Protein AF-A0A2V6PJJ0-F1 (afdb_monomer)

Radius of gyration: 69.56 Å; Cα contacts (8 Å, |Δi|>4): 28; chains: 1; bounding box: 134×28×187 Å

Nearest PDB structures (foldseek):
  4mu6-assembly1_A  TM=6.433E-01  e=4.571E+00  Legionella pneumophila subsp. pneumophila str. Philadelphia 1
  6ixe-assembly1_A  TM=4.414E-01  e=9.796E+00  Homo sapiens

Foldseek 3Di:
DVVVVVVVVVVVVVVVVVVVVVVVVVVVVVVVVVVVVVVVVVVVVVVVVVVVVVVVVVVVVVVVVVVVVVVVVVVVVVVVVVVVVVVVVVVVVVVVVVVVVVVVVVVVVVVVVVVVVVVVVVLVVLLVVLVVVLVVLLVVLVVQLVVLVVCCVPCVVVDDPVNVVVSVVSNVVSVVVNVVSVVSNVVSD

Sequence (189 aa):
MEEIRTLIAQMDAAERGLLRTRQSAAQANLRETKQFALVGAVASFAMLTWVFVLLLRENGRRRQAEGALQKSNEELELRVRQRTAELTQVLVGYKQAEQEIKKLNEELEQRVAERTAQLEAANKELEAFSYSVSHDLRAPLRHIGGFVEMLREEASSALNEKSRQHLQVITESTNQMGSLIDNLLAFSR

Mean predicted aligned error: 12.97 Å

Structure (mmCIF, N/CA/C/O backbone):
data_AF-A0A2V6PJJ0-F1
#
_entry.id   AF-A0A2V6PJJ0-F1
#
loop_
_atom_site.group_PDB
_atom_site.id
_atom_site.type_symbol
_atom_site.label_atom_id
_atom_site.label_alt_id
_atom_site.label_comp_id
_atom_site.label_asym_id
_atom_site.label_entity_id
_atom_site.label_seq_id
_atom_site.pdbx_PDB_ins_code
_atom_site.Cartn_x
_atom_site.Cartn_y
_atom_site.Cartn_z
_atom_site.occupancy
_atom_site.B_iso_or_equiv
_atom_site.auth_seq_id
_atom_site.auth_comp_id
_atom_site.auth_asym_id
_atom_site.auth_atom_id
_atom_site.pdbx_PDB_model_num
ATOM 1 N N . MET A 1 1 ? 77.124 -8.283 -114.830 1.00 60.75 1 MET A N 1
ATOM 2 C CA . MET A 1 1 ? 76.713 -6.952 -114.313 1.00 60.75 1 MET A CA 1
ATOM 3 C C . MET A 1 1 ? 75.192 -6.802 -114.207 1.00 60.75 1 MET A C 1
ATOM 5 O O . MET A 1 1 ? 74.755 -6.147 -113.271 1.00 60.75 1 MET A O 1
ATOM 9 N N . GLU A 1 2 ? 74.380 -7.412 -115.085 1.00 66.00 2 GLU A N 1
ATOM 10 C CA . GLU A 1 2 ? 72.906 -7.402 -114.951 1.00 66.00 2 GLU A CA 1
ATOM 11 C C . GLU A 1 2 ? 72.373 -8.311 -113.827 1.00 66.00 2 GLU A C 1
ATOM 13 O O . GLU A 1 2 ? 71.529 -7.863 -113.057 1.00 66.00 2 GLU A O 1
ATOM 18 N N . GLU A 1 3 ? 72.932 -9.514 -113.640 1.00 71.50 3 GLU A N 1
ATOM 19 C CA . GLU A 1 3 ? 72.496 -10.461 -112.590 1.00 71.50 3 GLU A CA 1
ATOM 20 C C . GLU A 1 3 ? 72.617 -9.908 -111.159 1.00 71.50 3 GLU A C 1
ATOM 22 O O . GLU A 1 3 ? 71.763 -10.148 -110.306 1.00 71.50 3 GLU A O 1
ATOM 27 N N . ILE A 1 4 ? 73.653 -9.104 -110.896 1.00 75.31 4 ILE A N 1
ATOM 28 C CA . ILE A 1 4 ? 73.859 -8.455 -109.592 1.00 75.31 4 ILE A CA 1
ATOM 29 C C . ILE A 1 4 ? 72.789 -7.379 -109.354 1.00 75.31 4 ILE A C 1
ATOM 31 O O . ILE A 1 4 ? 72.275 -7.260 -108.246 1.00 75.31 4 ILE A O 1
ATOM 35 N N . ARG A 1 5 ? 72.394 -6.624 -110.390 1.00 75.12 5 ARG A N 1
ATOM 36 C CA . ARG A 1 5 ? 71.329 -5.612 -110.274 1.00 75.12 5 ARG A CA 1
ATOM 37 C C . ARG A 1 5 ? 69.962 -6.250 -110.036 1.00 75.12 5 ARG A C 1
ATOM 39 O O . ARG A 1 5 ? 69.191 -5.725 -109.237 1.00 75.12 5 ARG A O 1
ATOM 46 N N . THR A 1 6 ? 69.667 -7.382 -110.676 1.00 78.56 6 THR A N 1
ATOM 47 C CA . THR A 1 6 ? 68.420 -8.127 -110.438 1.00 78.56 6 THR A CA 1
ATOM 48 C C . THR A 1 6 ? 68.382 -8.768 -109.055 1.00 78.56 6 THR A C 1
ATOM 50 O O . THR A 1 6 ? 67.338 -8.724 -108.409 1.00 78.56 6 THR A O 1
ATOM 53 N N . LEU A 1 7 ? 69.511 -9.294 -108.564 1.00 82.19 7 LEU A N 1
ATOM 54 C CA . LEU A 1 7 ? 69.610 -9.847 -107.212 1.00 82.19 7 LEU A CA 1
ATOM 55 C C . LEU A 1 7 ? 69.406 -8.758 -106.148 1.00 82.19 7 LEU A C 1
ATOM 57 O O . LEU A 1 7 ? 68.624 -8.954 -105.225 1.00 82.19 7 LEU A O 1
ATOM 61 N N . ILE A 1 8 ? 70.025 -7.584 -106.320 1.00 81.06 8 ILE A N 1
ATOM 62 C CA . ILE A 1 8 ? 69.823 -6.425 -105.435 1.00 81.06 8 ILE A CA 1
ATOM 63 C C . ILE A 1 8 ? 68.359 -5.965 -105.465 1.00 81.06 8 ILE A C 1
ATOM 65 O O . ILE A 1 8 ? 67.770 -5.743 -104.415 1.00 81.06 8 ILE A O 1
ATOM 69 N N . ALA A 1 9 ? 67.725 -5.893 -106.640 1.00 80.75 9 ALA A N 1
ATOM 70 C CA . ALA A 1 9 ? 66.317 -5.504 -106.745 1.00 80.75 9 ALA A CA 1
ATOM 71 C C . ALA A 1 9 ? 65.358 -6.518 -106.086 1.00 80.75 9 ALA A C 1
ATOM 73 O O . ALA A 1 9 ? 64.365 -6.118 -105.472 1.00 80.75 9 ALA A O 1
ATOM 74 N N . GLN A 1 10 ? 65.649 -7.821 -106.190 1.00 85.81 10 GLN A N 1
ATOM 75 C CA . GLN A 1 10 ? 64.896 -8.881 -105.510 1.00 85.81 10 GLN A CA 1
ATOM 76 C C . GLN A 1 10 ? 65.116 -8.855 -103.996 1.00 85.81 10 GLN A C 1
ATOM 78 O O . GLN A 1 10 ? 64.150 -8.997 -103.248 1.00 85.81 10 GLN A O 1
ATOM 83 N N . MET A 1 11 ? 66.350 -8.622 -103.543 1.00 81.44 11 MET A N 1
ATOM 84 C CA . MET A 1 11 ? 66.672 -8.445 -102.127 1.00 81.44 11 MET A CA 1
ATOM 85 C C . MET A 1 11 ? 65.971 -7.214 -101.546 1.00 81.44 11 MET A C 1
ATOM 87 O O . MET A 1 11 ? 65.306 -7.346 -100.526 1.00 81.44 11 MET A O 1
ATOM 91 N N . ASP A 1 12 ? 65.986 -6.072 -102.235 1.00 86.19 12 ASP A N 1
ATOM 92 C CA . ASP A 1 12 ? 65.253 -4.864 -101.833 1.00 86.19 12 ASP A CA 1
ATOM 93 C C . ASP A 1 12 ? 63.735 -5.089 -101.807 1.00 86.19 12 ASP A C 1
ATOM 95 O O . ASP A 1 12 ? 63.014 -4.505 -100.996 1.00 86.19 12 ASP A O 1
ATOM 99 N N . ALA A 1 13 ? 63.191 -5.880 -102.734 1.00 82.75 13 ALA A N 1
ATOM 100 C CA . ALA A 1 13 ? 61.769 -6.218 -102.747 1.00 82.75 13 ALA A CA 1
ATOM 101 C C . ALA A 1 13 ? 61.402 -7.169 -101.594 1.00 82.75 13 ALA A C 1
ATOM 103 O O . ALA A 1 13 ? 60.372 -6.969 -100.947 1.00 82.75 13 ALA A O 1
ATOM 104 N N . ALA A 1 14 ? 62.252 -8.157 -101.304 1.00 85.06 14 ALA A N 1
ATOM 105 C CA . ALA A 1 14 ? 62.094 -9.081 -100.185 1.00 85.06 14 ALA A CA 1
ATOM 106 C C . ALA A 1 14 ? 62.249 -8.368 -98.835 1.00 85.06 14 ALA A C 1
ATOM 108 O O . ALA A 1 14 ? 61.433 -8.578 -97.941 1.00 85.06 14 ALA A O 1
ATOM 109 N N . GLU A 1 15 ? 63.226 -7.471 -98.703 1.00 84.81 15 GLU A N 1
ATOM 110 C CA . GLU A 1 15 ? 63.429 -6.630 -97.526 1.00 84.81 15 GLU A CA 1
ATOM 111 C C . GLU A 1 15 ? 62.232 -5.705 -97.314 1.00 84.81 15 GLU A C 1
ATOM 113 O O . GLU A 1 15 ? 61.645 -5.698 -96.233 1.00 84.81 15 GLU A O 1
ATOM 118 N N . ARG A 1 16 ? 61.772 -5.000 -98.358 1.00 86.06 16 ARG A N 1
ATOM 119 C CA . ARG A 1 16 ? 60.556 -4.173 -98.276 1.00 86.06 16 ARG A CA 1
ATOM 120 C C . ARG A 1 16 ? 59.312 -5.000 -97.943 1.00 86.06 16 ARG A C 1
ATOM 122 O O . ARG A 1 16 ? 58.457 -4.522 -97.199 1.00 86.06 16 ARG A O 1
ATOM 129 N N . GLY A 1 17 ? 59.202 -6.226 -98.452 1.00 84.62 17 GLY A N 1
ATOM 130 C CA . GLY A 1 17 ? 58.130 -7.161 -98.105 1.00 84.62 17 GLY A CA 1
ATOM 131 C C . GLY A 1 17 ? 58.178 -7.583 -96.635 1.00 84.62 17 GLY A C 1
ATOM 132 O O . GLY A 1 17 ? 57.177 -7.488 -95.930 1.00 84.62 17 GLY A O 1
ATOM 133 N N . LEU A 1 18 ? 59.355 -7.969 -96.143 1.00 85.75 18 LEU A N 1
ATOM 134 C CA . LEU A 1 18 ? 59.568 -8.413 -94.767 1.00 85.75 18 LEU A CA 1
ATOM 135 C C . LEU A 1 18 ? 59.395 -7.266 -93.761 1.00 85.75 18 LEU A C 1
ATOM 137 O O . LEU A 1 18 ? 58.797 -7.462 -92.702 1.00 85.75 18 LEU A O 1
ATOM 141 N N . LEU A 1 19 ? 59.841 -6.057 -94.115 1.00 85.81 19 LEU A N 1
ATOM 142 C CA . LEU A 1 19 ? 59.599 -4.832 -93.354 1.00 85.81 19 LEU A CA 1
ATOM 143 C C . LEU A 1 19 ? 58.104 -4.517 -93.270 1.00 85.81 19 LEU A C 1
ATOM 145 O O . LEU A 1 19 ? 57.615 -4.254 -92.175 1.00 85.81 19 LEU A O 1
ATOM 149 N N . ARG A 1 20 ? 57.354 -4.619 -94.377 1.00 87.19 20 ARG A N 1
ATOM 150 C CA . ARG A 1 20 ? 55.891 -4.438 -94.368 1.00 87.19 20 ARG A CA 1
ATOM 151 C C . ARG A 1 20 ? 55.190 -5.460 -93.474 1.00 87.19 20 ARG A C 1
ATOM 153 O O . ARG A 1 20 ? 54.345 -5.061 -92.679 1.00 87.19 20 ARG A O 1
ATOM 160 N N . THR A 1 21 ? 55.571 -6.736 -93.540 1.00 86.75 21 THR A N 1
ATOM 161 C CA . THR A 1 21 ? 54.991 -7.799 -92.697 1.00 86.75 21 THR A CA 1
ATOM 162 C C . THR A 1 21 ? 55.305 -7.594 -91.213 1.00 86.75 21 THR A C 1
ATOM 164 O O . THR A 1 21 ? 54.432 -7.750 -90.359 1.00 86.75 21 THR A O 1
ATOM 167 N N . ARG A 1 22 ? 56.540 -7.197 -90.874 1.00 86.69 22 ARG A N 1
ATOM 168 C CA . ARG A 1 22 ? 56.906 -6.855 -89.489 1.00 86.69 22 ARG A CA 1
ATOM 169 C C . ARG A 1 22 ? 56.171 -5.612 -89.002 1.00 86.69 22 ARG A C 1
ATOM 171 O O . ARG A 1 22 ? 55.704 -5.593 -87.867 1.00 86.69 22 ARG A O 1
ATOM 178 N N . GLN A 1 23 ? 56.031 -4.600 -89.854 1.00 88.62 23 GLN A N 1
ATOM 179 C CA . GLN A 1 23 ? 55.321 -3.368 -89.530 1.00 88.62 23 GLN A CA 1
ATOM 180 C C . GLN A 1 23 ? 53.821 -3.622 -89.318 1.00 88.62 23 GLN A C 1
ATOM 182 O O . GLN A 1 23 ? 53.259 -3.100 -88.357 1.00 88.62 23 GLN A O 1
ATOM 187 N N . SER A 1 24 ? 53.182 -4.470 -90.132 1.00 88.25 24 SER A N 1
ATOM 188 C CA . SER A 1 24 ? 51.777 -4.849 -89.940 1.00 88.25 24 SER A CA 1
ATOM 189 C C . SER A 1 24 ? 51.569 -5.691 -88.680 1.00 88.25 24 SER A C 1
ATOM 191 O O . SER A 1 24 ? 50.629 -5.434 -87.933 1.00 88.25 24 SER A O 1
ATOM 193 N N . ALA A 1 25 ? 52.457 -6.654 -88.403 1.00 86.06 25 ALA A N 1
ATOM 194 C CA . ALA A 1 25 ? 52.395 -7.470 -87.188 1.00 86.06 25 ALA A CA 1
ATOM 195 C C . ALA A 1 25 ? 52.602 -6.624 -85.918 1.00 86.06 25 ALA A C 1
ATOM 197 O O . ALA A 1 25 ? 51.852 -6.754 -84.953 1.00 86.06 25 ALA A O 1
ATOM 198 N N . ALA A 1 26 ? 53.564 -5.695 -85.931 1.00 85.19 26 ALA A N 1
ATOM 199 C CA . ALA A 1 26 ? 53.792 -4.767 -84.825 1.00 85.19 26 ALA A CA 1
ATOM 200 C C . ALA A 1 26 ? 52.590 -3.835 -84.593 1.00 85.19 26 ALA A C 1
ATOM 202 O O . ALA A 1 26 ? 52.201 -3.600 -83.449 1.00 85.19 26 ALA A O 1
ATOM 203 N N . GLN A 1 27 ? 51.966 -3.332 -85.665 1.00 90.19 27 GLN A N 1
ATOM 204 C CA . GLN A 1 27 ? 50.746 -2.528 -85.561 1.00 90.19 27 GLN A CA 1
ATOM 205 C C . GLN A 1 27 ? 49.554 -3.333 -85.027 1.00 90.19 27 GLN A C 1
ATOM 207 O O . GLN A 1 27 ? 48.790 -2.802 -84.219 1.00 90.19 27 GLN A O 1
ATOM 212 N N . ALA A 1 28 ? 49.404 -4.598 -85.436 1.00 87.25 28 ALA A N 1
ATOM 213 C CA . ALA A 1 28 ? 48.355 -5.489 -84.943 1.00 87.25 28 ALA A CA 1
ATOM 214 C C . ALA A 1 28 ? 48.492 -5.746 -83.433 1.00 87.25 28 ALA A C 1
ATOM 216 O O . ALA A 1 28 ? 47.549 -5.479 -82.689 1.00 87.25 28 ALA A O 1
ATOM 217 N N . ASN A 1 29 ? 49.686 -6.128 -82.966 1.00 90.12 29 ASN A N 1
ATOM 218 C CA . ASN A 1 29 ? 49.955 -6.362 -81.541 1.00 90.12 29 ASN A CA 1
ATOM 219 C C . ASN A 1 29 ? 49.734 -5.095 -80.699 1.00 90.12 29 ASN A C 1
ATOM 221 O O . ASN A 1 29 ? 49.150 -5.135 -79.619 1.00 90.12 29 ASN A O 1
ATOM 225 N N . LEU A 1 30 ? 50.169 -3.935 -81.200 1.00 89.19 30 LEU A N 1
ATOM 226 C CA . LEU A 1 30 ? 49.978 -2.661 -80.507 1.00 89.19 30 LEU A CA 1
ATOM 227 C C . LEU A 1 30 ? 48.493 -2.275 -80.416 1.00 89.19 30 LEU A C 1
ATOM 229 O O . LEU A 1 30 ? 48.070 -1.696 -79.413 1.00 89.19 30 LEU A O 1
ATOM 233 N N . ARG A 1 31 ? 47.691 -2.600 -81.438 1.00 90.00 31 ARG A N 1
ATOM 234 C CA . ARG A 1 31 ? 46.235 -2.402 -81.422 1.00 90.00 31 ARG A CA 1
ATOM 235 C C . ARG A 1 31 ? 45.564 -3.297 -80.382 1.00 90.00 31 ARG A C 1
ATOM 237 O O . ARG A 1 31 ? 44.735 -2.796 -79.628 1.00 90.00 31 ARG A O 1
ATOM 244 N N . GLU A 1 32 ? 45.956 -4.564 -80.313 1.00 90.75 32 GLU A N 1
ATOM 245 C CA . GLU A 1 32 ? 45.438 -5.538 -79.351 1.00 90.75 32 GLU A CA 1
ATOM 246 C C . GLU A 1 32 ? 45.738 -5.118 -77.901 1.00 90.75 32 GLU A C 1
ATOM 248 O O . GLU A 1 32 ? 44.816 -4.977 -77.097 1.00 90.75 32 GLU A O 1
ATOM 253 N N . THR A 1 33 ? 46.989 -4.771 -77.578 1.00 92.12 33 THR A N 1
ATOM 254 C CA . THR A 1 33 ? 47.359 -4.284 -76.235 1.00 92.12 33 THR A CA 1
ATOM 255 C C . THR A 1 33 ? 46.594 -3.017 -75.847 1.00 92.12 33 THR A C 1
ATOM 257 O O . THR A 1 33 ? 46.128 -2.895 -74.713 1.00 92.12 33 THR A O 1
ATOM 260 N N . LYS A 1 34 ? 46.412 -2.069 -76.781 1.00 92.50 34 LYS A N 1
ATOM 261 C CA . LYS A 1 34 ? 45.605 -0.861 -76.535 1.00 92.50 34 LYS A CA 1
ATOM 262 C C . LYS A 1 34 ? 44.139 -1.193 -76.276 1.00 92.50 34 LYS A C 1
ATOM 264 O O . LYS A 1 34 ? 43.535 -0.566 -75.411 1.00 92.50 34 LYS A O 1
ATOM 269 N N . GLN A 1 35 ? 43.568 -2.154 -77.001 1.00 93.75 35 GLN A N 1
ATOM 270 C CA . GLN A 1 35 ? 42.191 -2.598 -76.784 1.00 93.75 35 GLN A CA 1
ATOM 271 C C . GLN A 1 35 ? 42.026 -3.255 -75.412 1.00 93.75 35 GLN A C 1
ATOM 273 O O . GLN A 1 35 ? 41.114 -2.876 -74.682 1.00 93.75 35 GLN A O 1
ATOM 278 N N . PHE A 1 36 ? 42.930 -4.154 -75.016 1.00 95.81 36 PHE A N 1
ATOM 279 C CA . PHE A 1 36 ? 42.907 -4.749 -73.676 1.00 95.81 36 PHE A CA 1
ATOM 280 C C . PHE A 1 36 ? 43.045 -3.699 -72.569 1.00 95.81 36 PHE A C 1
ATOM 282 O O . PHE A 1 36 ? 42.259 -3.703 -71.621 1.00 95.81 36 PHE A O 1
ATOM 289 N N . ALA A 1 37 ? 43.989 -2.763 -72.707 1.00 94.75 37 ALA A N 1
ATOM 290 C CA . ALA A 1 37 ? 44.170 -1.677 -71.746 1.00 94.75 37 ALA A CA 1
ATOM 291 C C . ALA A 1 37 ? 42.920 -0.785 -71.642 1.00 94.75 37 ALA A C 1
ATOM 293 O O . ALA A 1 37 ? 42.501 -0.434 -70.540 1.00 94.75 37 ALA A O 1
ATOM 294 N N . LEU A 1 38 ? 42.289 -0.460 -72.777 1.00 96.62 38 LEU A N 1
ATOM 295 C CA . LEU A 1 38 ? 41.055 0.325 -72.821 1.00 96.62 38 LEU A CA 1
ATOM 296 C C . LEU A 1 38 ? 39.901 -0.405 -72.120 1.00 96.62 38 LEU A C 1
ATOM 298 O O . LEU A 1 38 ? 39.226 0.184 -71.279 1.00 96.62 38 LEU A O 1
ATOM 302 N N . VAL A 1 39 ? 39.690 -1.686 -72.432 1.00 97.00 39 VAL A N 1
ATOM 303 C CA . VAL A 1 39 ? 38.627 -2.499 -71.822 1.00 97.00 39 VAL A CA 1
ATOM 304 C C . VAL A 1 39 ? 38.834 -2.616 -70.313 1.00 97.00 39 VAL A C 1
ATOM 306 O O . VAL A 1 39 ? 37.891 -2.402 -69.554 1.00 97.00 39 VAL A O 1
ATOM 309 N N . GLY A 1 40 ? 40.063 -2.882 -69.863 1.00 96.94 40 GLY A N 1
ATOM 310 C CA . GLY A 1 40 ? 40.396 -2.937 -68.440 1.00 96.94 40 GLY A CA 1
ATOM 311 C C . GLY A 1 40 ? 40.156 -1.606 -67.721 1.00 96.94 40 GLY A C 1
ATOM 312 O O . GLY A 1 40 ? 39.600 -1.596 -66.621 1.00 96.94 40 GLY A O 1
ATOM 313 N N . ALA A 1 41 ? 40.503 -0.479 -68.352 1.00 97.31 41 ALA A N 1
ATOM 314 C CA . ALA A 1 41 ? 40.255 0.853 -67.805 1.00 97.31 41 ALA A CA 1
ATOM 315 C C . ALA A 1 41 ? 38.752 1.150 -67.679 1.00 97.31 41 ALA A C 1
ATOM 317 O O . ALA A 1 41 ? 38.302 1.610 -66.629 1.00 97.31 41 ALA A O 1
ATOM 318 N N . VAL A 1 42 ? 37.963 0.825 -68.708 1.00 97.88 42 VAL A N 1
ATOM 319 C CA . VAL A 1 42 ? 36.500 0.985 -68.687 1.00 97.88 42 VAL A CA 1
ATOM 320 C C . VAL A 1 42 ? 35.863 0.087 -67.626 1.00 97.88 42 VAL A C 1
ATOM 322 O O . VAL A 1 42 ? 35.029 0.557 -66.856 1.00 97.88 42 VAL A O 1
ATOM 325 N N . ALA A 1 43 ? 36.277 -1.179 -67.534 1.00 97.62 43 ALA A N 1
ATOM 326 C CA . ALA A 1 43 ? 35.769 -2.113 -66.532 1.00 97.62 43 ALA A CA 1
ATOM 327 C C . ALA A 1 43 ? 36.098 -1.653 -65.104 1.00 97.62 43 ALA A C 1
ATOM 329 O O . ALA A 1 43 ? 35.227 -1.661 -64.237 1.00 97.62 43 ALA A O 1
ATOM 330 N N . SER A 1 44 ? 37.327 -1.183 -64.872 1.00 97.69 44 SER A N 1
ATOM 331 C CA . SER A 1 44 ? 37.747 -0.639 -63.576 1.00 97.69 44 SER A CA 1
ATOM 332 C C . SER A 1 44 ? 36.947 0.610 -63.212 1.00 97.69 44 SER A C 1
ATOM 334 O O . SER A 1 44 ? 36.473 0.737 -62.086 1.00 97.69 44 SER A O 1
ATOM 336 N N . PHE A 1 45 ? 36.729 1.512 -64.171 1.00 98.25 45 PHE A N 1
ATOM 337 C CA . PHE A 1 45 ? 35.911 2.702 -63.960 1.00 98.25 45 PHE A CA 1
ATOM 338 C C . PHE A 1 45 ? 34.449 2.348 -63.653 1.00 98.25 45 PHE A C 1
ATOM 340 O O . PHE A 1 45 ? 33.856 2.911 -62.730 1.00 98.25 45 PHE A O 1
ATOM 347 N N . ALA A 1 46 ? 33.873 1.380 -64.370 1.00 98.00 46 ALA A N 1
ATOM 348 C CA . ALA A 1 46 ? 32.524 0.886 -64.112 1.00 98.00 46 ALA A CA 1
ATOM 349 C C . ALA A 1 46 ? 32.414 0.237 -62.723 1.00 98.00 46 ALA A C 1
ATOM 351 O O . ALA A 1 46 ? 31.464 0.515 -61.993 1.00 98.00 46 ALA A O 1
ATOM 352 N N . MET A 1 47 ? 33.410 -0.560 -62.322 1.00 98.00 47 MET A N 1
ATOM 353 C CA . MET A 1 47 ? 33.478 -1.170 -60.993 1.00 98.00 47 MET A CA 1
ATOM 354 C C . MET A 1 47 ? 33.564 -0.109 -59.892 1.00 98.00 47 MET A C 1
ATOM 356 O O . MET A 1 47 ? 32.801 -0.170 -58.932 1.00 98.00 47 MET A O 1
ATOM 360 N N . LEU A 1 48 ? 34.432 0.896 -60.044 1.00 98.19 48 LEU A N 1
ATOM 361 C CA . LEU A 1 48 ? 34.545 2.006 -59.094 1.00 98.19 48 LEU A CA 1
ATOM 362 C C . LEU A 1 48 ? 33.248 2.812 -59.007 1.00 98.19 48 LEU A C 1
ATOM 364 O O . LEU A 1 48 ? 32.800 3.127 -57.908 1.00 98.19 48 LEU A O 1
ATOM 368 N N . THR A 1 49 ? 32.609 3.094 -60.144 1.00 98.06 49 THR A N 1
ATOM 369 C CA . THR A 1 49 ? 31.316 3.791 -60.187 1.00 98.06 49 THR A CA 1
ATOM 370 C C . THR A 1 49 ? 30.231 2.979 -59.482 1.00 98.06 49 THR A C 1
ATOM 372 O O . THR A 1 49 ? 29.458 3.524 -58.695 1.00 98.06 49 THR A O 1
ATOM 375 N N . TRP A 1 50 ? 30.191 1.665 -59.708 1.00 98.25 50 TRP A N 1
ATOM 376 C CA . TRP A 1 50 ? 29.238 0.773 -59.055 1.00 98.25 50 TRP A CA 1
ATOM 377 C C . TRP A 1 50 ? 29.456 0.706 -57.539 1.00 98.25 50 TRP A C 1
ATOM 379 O O . TRP A 1 50 ? 28.503 0.884 -56.778 1.00 98.25 50 TRP A O 1
ATOM 389 N N . VAL A 1 51 ? 30.705 0.535 -57.092 1.00 98.12 51 VAL A N 1
ATOM 390 C CA . VAL A 1 51 ? 31.074 0.560 -55.668 1.00 98.12 51 VAL A CA 1
ATOM 391 C C . VAL A 1 51 ? 30.727 1.909 -55.044 1.00 98.12 51 VAL A C 1
ATOM 393 O O . VAL A 1 51 ? 30.164 1.950 -53.954 1.00 98.12 51 VAL A O 1
ATOM 396 N N . PHE A 1 52 ? 30.993 3.016 -55.737 1.00 97.69 52 PHE A N 1
ATOM 397 C CA . PHE A 1 52 ? 30.655 4.354 -55.264 1.00 97.69 52 PHE A CA 1
ATOM 398 C C . PHE A 1 52 ? 29.143 4.528 -55.069 1.00 97.69 52 PHE A C 1
ATOM 400 O O . PHE A 1 52 ? 28.705 4.981 -54.012 1.00 97.69 52 PHE A O 1
ATOM 407 N N . VAL A 1 53 ? 28.325 4.096 -56.033 1.00 97.19 53 VAL A N 1
ATOM 408 C CA . VAL A 1 53 ? 26.857 4.116 -55.908 1.00 97.19 53 VAL A CA 1
ATOM 409 C C . VAL A 1 53 ? 26.382 3.222 -54.759 1.00 97.19 53 VAL A C 1
ATOM 411 O O . VAL A 1 53 ? 25.499 3.619 -53.994 1.00 97.19 53 VAL A O 1
ATOM 414 N N . LEU A 1 54 ? 26.980 2.038 -54.596 1.00 97.25 54 LEU A N 1
ATOM 415 C CA . LEU A 1 54 ? 26.682 1.132 -53.488 1.00 97.25 54 LEU A CA 1
ATOM 416 C C . LEU A 1 54 ? 26.993 1.789 -52.137 1.00 97.25 54 LEU A C 1
ATOM 418 O O . LEU A 1 54 ? 26.154 1.739 -51.237 1.00 97.25 54 LEU A O 1
ATOM 422 N N . LEU A 1 55 ? 28.142 2.459 -52.013 1.00 97.06 55 LEU A N 1
ATOM 423 C CA . LEU A 1 55 ? 28.541 3.189 -50.807 1.00 97.06 55 LEU A CA 1
ATOM 424 C C . LEU A 1 55 ? 27.597 4.352 -50.499 1.00 97.06 55 LEU A C 1
ATOM 426 O O . LEU A 1 55 ? 27.201 4.524 -49.347 1.00 97.06 55 LEU A O 1
ATOM 430 N N . LEU A 1 56 ? 27.183 5.129 -51.504 1.00 95.69 56 LEU A N 1
ATOM 431 C CA . LEU A 1 56 ? 26.208 6.204 -51.304 1.00 95.69 56 LEU A CA 1
ATOM 432 C C . LEU A 1 56 ? 24.861 5.662 -50.813 1.00 95.69 56 LEU A C 1
ATOM 434 O O . LEU A 1 56 ? 24.274 6.213 -49.880 1.00 95.69 56 LEU A O 1
ATOM 438 N N . ARG A 1 57 ? 24.389 4.554 -51.397 1.00 96.69 57 ARG A N 1
ATOM 439 C CA . ARG A 1 57 ? 23.140 3.902 -50.984 1.00 96.69 57 ARG A CA 1
ATOM 440 C C . ARG A 1 57 ? 23.234 3.342 -49.565 1.00 96.69 57 ARG A C 1
ATOM 442 O O . ARG A 1 57 ? 22.290 3.482 -48.790 1.00 96.69 57 ARG A O 1
ATOM 449 N N . GLU A 1 58 ? 24.353 2.716 -49.221 1.00 96.50 58 GLU A N 1
ATOM 450 C CA . GLU A 1 58 ? 24.616 2.193 -47.880 1.00 96.50 58 GLU A CA 1
ATOM 451 C C . GLU A 1 58 ? 24.665 3.313 -46.837 1.00 96.50 58 GLU A C 1
ATOM 453 O O . GLU A 1 58 ? 23.975 3.236 -45.821 1.00 96.50 58 GLU A O 1
ATOM 458 N N . ASN A 1 59 ? 25.379 4.400 -47.126 1.00 96.25 59 ASN A N 1
ATOM 459 C CA . ASN A 1 59 ? 25.436 5.571 -46.253 1.00 96.25 59 ASN A CA 1
ATOM 460 C C . ASN A 1 59 ? 24.057 6.220 -46.068 1.00 96.25 59 ASN A C 1
ATOM 462 O O . ASN A 1 59 ? 23.719 6.638 -44.962 1.00 96.25 59 ASN A O 1
ATOM 466 N N . GLY A 1 60 ? 23.234 6.268 -47.120 1.00 95.88 60 GLY A N 1
ATOM 467 C CA . GLY A 1 60 ? 21.852 6.738 -47.025 1.00 95.88 60 GLY A CA 1
ATOM 468 C C . GLY A 1 60 ? 20.997 5.872 -46.094 1.00 95.88 60 GLY A C 1
ATOM 469 O O . GLY A 1 60 ? 20.317 6.403 -45.217 1.00 95.88 60 GLY A O 1
ATOM 470 N N . ARG A 1 61 ? 21.078 4.540 -46.235 1.00 96.25 61 ARG A N 1
ATOM 471 C CA . ARG A 1 61 ? 20.369 3.585 -45.362 1.00 96.25 61 ARG A CA 1
ATOM 472 C C . ARG A 1 61 ? 20.797 3.717 -43.902 1.00 96.25 61 ARG A C 1
ATOM 474 O O . ARG A 1 61 ? 19.938 3.763 -43.026 1.00 96.25 61 ARG A O 1
ATOM 481 N N . ARG A 1 62 ? 22.103 3.829 -43.645 1.00 95.62 62 ARG A N 1
ATOM 482 C CA . ARG A 1 62 ? 22.653 4.007 -42.291 1.00 95.62 62 ARG A CA 1
ATOM 483 C C . ARG A 1 62 ? 22.158 5.287 -41.636 1.00 95.62 62 ARG A C 1
ATOM 485 O O . ARG A 1 62 ? 21.631 5.220 -40.536 1.00 95.62 62 ARG A O 1
ATOM 492 N N . ARG A 1 63 ? 22.208 6.420 -42.342 1.00 95.44 63 ARG A N 1
ATOM 493 C CA . ARG A 1 63 ? 21.702 7.701 -41.818 1.00 95.44 63 ARG A CA 1
ATOM 494 C C . ARG A 1 63 ? 20.214 7.654 -41.475 1.00 95.44 63 ARG A C 1
ATOM 496 O O . ARG A 1 63 ? 19.797 8.231 -40.477 1.00 95.44 63 ARG A O 1
ATOM 503 N N . GLN A 1 64 ? 19.405 6.973 -42.288 1.00 95.56 64 GLN A N 1
ATOM 504 C CA . GLN A 1 64 ? 17.983 6.790 -41.980 1.00 95.56 64 GLN A CA 1
ATOM 505 C C . GLN A 1 64 ? 17.778 5.912 -40.742 1.00 95.56 64 GLN A C 1
ATOM 507 O O . GLN A 1 64 ? 16.954 6.250 -39.895 1.00 95.56 64 GLN A O 1
ATOM 512 N N . ALA A 1 65 ? 18.536 4.819 -40.620 1.00 94.94 65 ALA A N 1
ATOM 513 C CA . ALA A 1 65 ? 18.486 3.944 -39.453 1.00 94.94 65 ALA A CA 1
ATOM 514 C C . ALA A 1 65 ? 18.924 4.673 -38.172 1.00 94.94 65 ALA A C 1
ATOM 516 O O . ALA A 1 65 ? 18.232 4.592 -37.162 1.00 94.94 65 ALA A O 1
ATOM 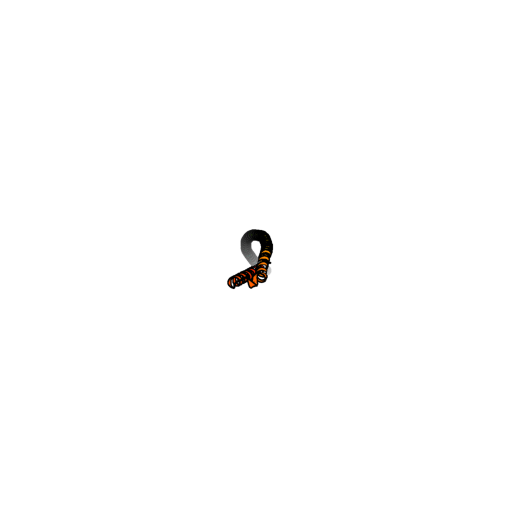517 N N . GLU A 1 66 ? 20.014 5.439 -38.227 1.00 96.38 66 GLU A N 1
ATOM 518 C CA . GLU A 1 66 ? 20.498 6.277 -37.122 1.00 96.38 66 GLU A CA 1
ATOM 519 C C . GLU A 1 66 ? 19.452 7.320 -36.713 1.00 96.38 66 GLU A C 1
ATOM 521 O O . GLU A 1 66 ? 19.133 7.439 -35.534 1.00 96.38 66 GLU A O 1
ATOM 526 N N . GLY A 1 67 ? 18.842 8.014 -37.679 1.00 96.62 67 GLY A N 1
ATOM 527 C CA . GLY A 1 67 ? 17.777 8.977 -37.397 1.00 96.62 67 GLY A CA 1
ATOM 528 C C . GLY A 1 67 ? 16.524 8.337 -36.786 1.00 96.62 67 GLY A C 1
ATOM 529 O O . GLY A 1 67 ? 15.899 8.926 -35.905 1.00 96.62 67 GLY A O 1
ATOM 530 N N . ALA A 1 68 ? 16.149 7.129 -37.217 1.00 95.81 68 ALA A N 1
ATOM 531 C CA . ALA A 1 68 ? 15.027 6.389 -36.637 1.00 95.81 68 ALA A CA 1
ATOM 532 C C . ALA A 1 68 ? 15.328 5.917 -35.205 1.00 95.81 68 ALA A C 1
ATOM 534 O O . ALA A 1 68 ? 14.475 6.048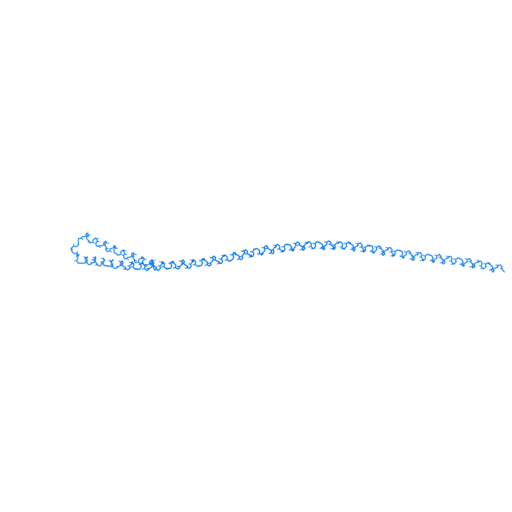 -34.327 1.00 95.81 68 ALA A O 1
ATOM 535 N N . LEU A 1 69 ? 16.546 5.421 -34.960 1.00 96.25 69 LEU A N 1
ATOM 536 C CA . LEU A 1 69 ? 17.010 5.042 -33.625 1.00 96.25 69 LEU A CA 1
ATOM 537 C C . LEU A 1 69 ? 17.033 6.243 -32.684 1.00 96.25 69 LEU A C 1
ATOM 539 O O . LEU A 1 69 ? 16.544 6.135 -31.564 1.00 96.25 69 LEU A O 1
ATOM 543 N N . GLN A 1 70 ? 17.536 7.390 -33.145 1.00 96.62 70 GLN A N 1
ATOM 544 C CA . GLN A 1 70 ? 17.562 8.610 -32.347 1.00 96.62 70 GLN A CA 1
ATOM 545 C C . GLN A 1 70 ? 16.148 9.039 -31.943 1.00 96.62 70 GLN A C 1
ATOM 547 O O . GLN A 1 70 ? 15.898 9.251 -30.760 1.00 96.62 70 GLN A O 1
ATOM 552 N N . LYS A 1 71 ? 15.201 9.076 -32.889 1.00 96.88 71 LYS A N 1
ATOM 553 C CA . LYS A 1 71 ? 13.796 9.400 -32.589 1.00 96.88 71 LYS A CA 1
ATOM 554 C C . LYS A 1 71 ? 13.175 8.423 -31.596 1.00 96.88 71 LYS A C 1
ATOM 556 O O . LYS A 1 71 ? 12.545 8.844 -30.633 1.00 96.88 71 LYS A O 1
ATOM 561 N N . SER A 1 72 ? 13.374 7.120 -31.802 1.00 95.69 72 SER A N 1
ATOM 562 C CA . SER A 1 72 ? 12.864 6.113 -30.869 1.00 95.69 72 SER A CA 1
ATOM 563 C C . SER A 1 72 ? 13.486 6.258 -29.481 1.00 95.69 72 SER A C 1
ATOM 565 O O . SER A 1 72 ? 12.799 6.017 -28.492 1.00 95.69 72 SER A O 1
ATOM 567 N N . ASN A 1 73 ? 14.767 6.623 -29.391 1.00 97.19 73 ASN A N 1
ATOM 568 C CA . ASN A 1 73 ? 15.430 6.840 -28.112 1.00 97.19 73 ASN A CA 1
ATOM 569 C C . ASN A 1 73 ? 14.882 8.088 -27.407 1.00 97.19 73 ASN A C 1
ATOM 571 O O . ASN A 1 73 ? 14.540 8.014 -26.233 1.00 97.19 73 ASN A O 1
ATOM 575 N N . GLU A 1 74 ? 14.700 9.196 -28.127 1.00 97.38 74 GLU A N 1
ATOM 576 C CA . GLU A 1 74 ? 14.067 10.413 -27.598 1.00 97.38 74 GLU A CA 1
ATOM 577 C C . GLU A 1 74 ? 12.648 10.126 -27.072 1.00 97.38 74 GLU A C 1
ATOM 579 O O . GLU A 1 74 ? 12.291 10.528 -25.963 1.00 97.38 74 GLU A O 1
ATOM 584 N N . GLU A 1 75 ? 11.845 9.360 -27.815 1.00 97.62 75 GLU A N 1
ATOM 585 C CA . GLU A 1 75 ? 10.514 8.940 -27.367 1.00 97.62 75 GLU A CA 1
ATOM 586 C C . GLU A 1 75 ? 10.548 8.043 -26.123 1.00 97.62 75 GLU A C 1
ATOM 588 O O . GLU A 1 75 ? 9.680 8.157 -25.252 1.00 97.62 75 GLU A O 1
ATOM 593 N N . LEU A 1 76 ? 11.511 7.122 -26.041 1.00 97.69 76 LEU A N 1
ATOM 594 C CA . LEU A 1 76 ? 11.687 6.255 -24.877 1.00 97.69 76 LEU A CA 1
ATOM 595 C C . LEU A 1 76 ? 12.120 7.061 -23.657 1.00 97.69 76 LEU A C 1
ATOM 597 O O . LEU 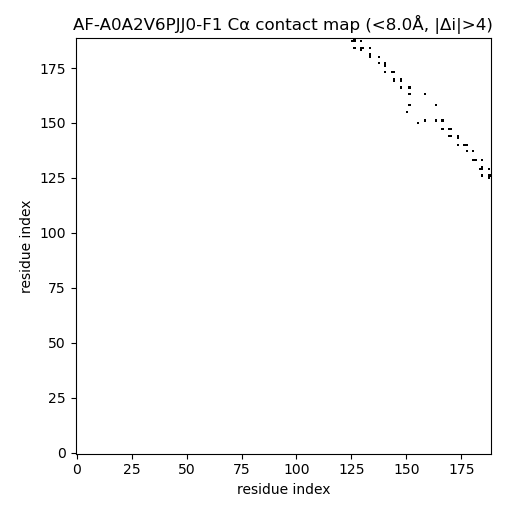A 1 76 ? 11.557 6.867 -22.583 1.00 97.69 76 LEU A O 1
ATOM 601 N N . GLU A 1 77 ? 13.055 7.994 -23.813 1.00 97.38 77 GLU A N 1
ATOM 602 C CA . GLU A 1 77 ? 13.482 8.884 -22.735 1.00 97.38 77 GLU A CA 1
ATOM 603 C C . GLU A 1 77 ? 12.317 9.726 -22.210 1.00 97.38 77 GLU A C 1
ATOM 605 O O . GLU A 1 77 ? 12.144 9.850 -20.995 1.00 97.38 77 GLU A O 1
ATOM 610 N N . LEU A 1 78 ? 11.469 10.249 -23.100 1.00 97.50 78 LEU A N 1
ATOM 611 C CA . LEU A 1 78 ? 10.256 10.967 -22.709 1.00 97.50 78 LEU A CA 1
ATOM 612 C C . LEU A 1 78 ? 9.289 10.067 -21.936 1.00 97.50 78 LEU A C 1
ATOM 614 O O . LEU A 1 78 ? 8.833 10.448 -20.856 1.00 97.50 78 LEU A O 1
ATOM 618 N N . ARG A 1 79 ? 9.022 8.853 -22.433 1.00 97.56 79 ARG A N 1
ATOM 619 C CA . ARG A 1 79 ? 8.166 7.879 -21.738 1.00 97.56 79 ARG A CA 1
ATOM 620 C C . ARG A 1 79 ? 8.729 7.512 -20.368 1.00 97.56 79 ARG A C 1
ATOM 622 O O . ARG A 1 79 ? 7.982 7.495 -19.395 1.00 97.56 79 ARG A O 1
ATOM 629 N N . VAL A 1 80 ? 10.032 7.262 -20.259 1.00 97.75 80 VAL A N 1
ATOM 630 C CA . VAL A 1 80 ? 10.691 6.945 -18.984 1.00 97.75 80 VAL A CA 1
ATOM 631 C C . VAL A 1 80 ? 10.564 8.109 -18.008 1.00 97.75 80 VAL A C 1
ATOM 633 O O . VAL A 1 80 ? 10.187 7.887 -16.858 1.00 97.75 80 VAL A O 1
ATOM 636 N N . ARG A 1 81 ? 10.808 9.349 -18.448 1.00 97.50 81 ARG A N 1
ATOM 637 C CA . ARG A 1 81 ? 10.630 10.542 -17.604 1.00 97.50 81 ARG A CA 1
ATOM 638 C C . ARG A 1 81 ? 9.189 10.691 -17.130 1.00 97.50 81 ARG A C 1
ATOM 640 O O . ARG A 1 81 ? 8.973 10.901 -15.939 1.00 97.50 81 ARG A O 1
ATOM 647 N N . GLN A 1 82 ? 8.216 10.524 -18.025 1.00 97.62 82 GLN A N 1
ATOM 648 C CA . GLN A 1 82 ? 6.799 10.603 -17.680 1.00 97.62 82 GLN A CA 1
ATOM 649 C C . GLN A 1 82 ? 6.414 9.539 -16.646 1.00 97.62 82 GLN A C 1
ATOM 651 O O . GLN A 1 82 ? 5.850 9.866 -15.607 1.00 97.62 82 GLN A O 1
ATOM 656 N N . ARG A 1 83 ? 6.782 8.274 -16.879 1.00 96.88 83 ARG A N 1
ATOM 657 C CA . ARG A 1 83 ? 6.493 7.175 -15.945 1.00 96.88 83 ARG A CA 1
ATOM 658 C C . ARG A 1 83 ? 7.194 7.356 -14.606 1.00 96.88 83 ARG A C 1
ATOM 660 O O . ARG A 1 83 ? 6.615 7.043 -13.574 1.00 96.88 83 ARG A O 1
ATOM 667 N N . THR A 1 84 ? 8.416 7.882 -14.614 1.00 97.06 84 THR A N 1
ATOM 668 C CA . THR A 1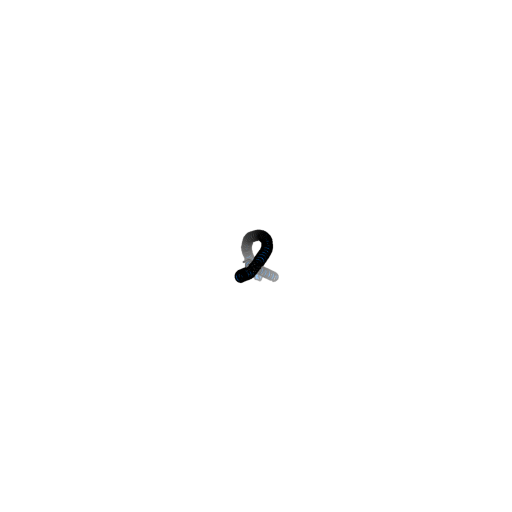 84 ? 9.145 8.200 -13.381 1.00 97.06 84 THR A CA 1
ATOM 669 C C . THR A 1 84 ? 8.397 9.270 -12.586 1.00 97.06 84 THR A C 1
ATOM 671 O O . THR A 1 84 ? 8.179 9.081 -11.395 1.00 97.06 84 THR A O 1
ATOM 674 N N . ALA A 1 85 ? 7.921 10.336 -13.239 1.00 96.94 85 ALA A N 1
ATOM 675 C CA . ALA A 1 85 ? 7.127 11.380 -12.590 1.00 96.94 85 ALA A CA 1
ATOM 676 C C . ALA A 1 85 ? 5.788 10.850 -12.043 1.00 96.94 85 ALA A C 1
ATOM 678 O O . ALA A 1 85 ? 5.450 11.124 -10.891 1.00 96.94 85 ALA A O 1
ATOM 679 N N . GLU A 1 86 ? 5.066 10.038 -12.825 1.00 96.88 86 GLU A N 1
ATOM 680 C CA . GLU A 1 86 ? 3.830 9.365 -12.395 1.00 96.88 86 GLU A CA 1
ATOM 681 C C . GLU A 1 86 ? 4.073 8.496 -11.148 1.00 96.88 86 GLU A C 1
ATOM 683 O O . GLU A 1 86 ? 3.341 8.591 -10.163 1.00 96.88 86 GLU A O 1
ATOM 688 N N . LEU A 1 87 ? 5.135 7.682 -11.151 1.00 96.88 87 LEU A N 1
ATOM 689 C CA . LEU A 1 87 ? 5.490 6.821 -10.020 1.00 96.88 87 LEU A CA 1
ATOM 690 C C . LEU A 1 87 ? 5.880 7.625 -8.780 1.00 96.88 87 LEU A C 1
ATOM 692 O O . LEU A 1 87 ? 5.458 7.281 -7.677 1.00 96.88 87 LEU A O 1
ATOM 696 N N . THR A 1 88 ? 6.652 8.702 -8.937 1.00 97.25 88 THR A N 1
ATOM 697 C CA . THR A 1 88 ? 6.990 9.591 -7.820 1.00 97.25 88 THR A CA 1
ATOM 698 C C . THR A 1 88 ? 5.732 10.202 -7.208 1.00 97.25 88 THR A C 1
ATOM 700 O O . THR A 1 88 ? 5.600 10.210 -5.986 1.00 97.25 88 THR A O 1
ATOM 703 N N . GLN A 1 89 ? 4.779 10.650 -8.027 1.00 97.00 89 GLN A N 1
ATOM 704 C CA . GLN A 1 89 ? 3.517 11.203 -7.537 1.00 97.00 89 GLN A CA 1
ATOM 705 C C . GLN A 1 89 ? 2.696 10.164 -6.761 1.00 97.00 89 GLN A C 1
ATOM 707 O O . GLN A 1 89 ? 2.203 10.456 -5.671 1.00 97.00 89 GLN A O 1
ATOM 712 N N . VAL A 1 90 ? 2.590 8.938 -7.282 1.00 97.38 90 VAL A N 1
ATOM 713 C CA . VAL A 1 90 ? 1.896 7.838 -6.594 1.00 97.38 90 VAL A CA 1
ATOM 714 C C . VAL A 1 90 ? 2.577 7.494 -5.268 1.00 97.38 90 VAL A C 1
ATOM 716 O O . VAL A 1 90 ? 1.891 7.307 -4.266 1.00 97.38 90 VAL A O 1
ATOM 719 N N . LEU A 1 91 ? 3.912 7.454 -5.224 1.00 97.56 91 LEU A N 1
ATOM 720 C CA . LEU A 1 91 ? 4.663 7.179 -3.996 1.00 97.56 91 LEU A CA 1
ATOM 721 C C . LEU A 1 91 ? 4.440 8.246 -2.921 1.00 97.56 91 LEU A C 1
ATOM 723 O O . LEU A 1 91 ? 4.305 7.901 -1.747 1.00 97.56 91 LEU A O 1
ATOM 727 N N . VAL A 1 92 ? 4.372 9.523 -3.308 1.00 97.31 92 VAL A N 1
ATOM 728 C CA . VAL A 1 92 ? 4.043 10.614 -2.379 1.00 97.31 92 VAL A CA 1
ATOM 729 C C . VAL A 1 92 ? 2.641 10.415 -1.802 1.00 97.31 92 VAL A C 1
ATOM 731 O O . VAL A 1 92 ? 2.485 10.450 -0.583 1.00 97.31 92 VAL A O 1
ATOM 734 N N . GLY A 1 93 ? 1.646 10.131 -2.648 1.00 97.00 93 GLY A N 1
ATOM 735 C CA . GLY A 1 93 ? 0.277 9.867 -2.193 1.00 97.00 93 GLY A CA 1
ATOM 736 C C . GLY A 1 93 ? 0.181 8.646 -1.272 1.00 97.00 93 GLY A C 1
ATOM 737 O O . GLY A 1 93 ? -0.445 8.713 -0.217 1.00 97.00 93 GLY A O 1
ATOM 738 N N . TYR A 1 94 ? 0.870 7.554 -1.616 1.00 97.31 94 TYR A N 1
ATOM 739 C CA . TYR A 1 94 ? 0.946 6.356 -0.778 1.00 97.31 94 TYR A CA 1
ATOM 740 C C . TYR A 1 94 ? 1.535 6.667 0.604 1.00 97.31 94 TYR A C 1
ATOM 742 O O . TYR A 1 94 ? 0.978 6.261 1.621 1.00 97.31 94 TYR A O 1
ATOM 750 N N . LYS A 1 95 ? 2.636 7.429 0.655 1.00 97.19 95 LYS A N 1
ATOM 751 C CA . LYS A 1 95 ? 3.283 7.808 1.918 1.00 97.19 95 LYS A CA 1
ATOM 752 C C . LYS A 1 95 ? 2.403 8.702 2.788 1.00 97.19 95 LYS A C 1
ATOM 754 O O . LYS A 1 95 ? 2.415 8.543 4.005 1.00 97.19 95 LYS A O 1
ATOM 759 N N . GLN A 1 96 ? 1.634 9.605 2.185 1.00 97.31 96 GLN A N 1
ATOM 760 C CA . GLN A 1 96 ? 0.675 10.442 2.910 1.00 97.31 96 GLN A CA 1
ATOM 761 C C . GLN A 1 96 ? -0.459 9.606 3.513 1.00 97.31 96 GLN A C 1
ATOM 763 O O . GLN A 1 96 ? -0.739 9.735 4.702 1.00 97.31 96 GLN A O 1
ATOM 768 N N . ALA A 1 97 ? -1.050 8.699 2.731 1.00 96.62 97 ALA A N 1
ATOM 769 C CA . ALA A 1 97 ? -2.106 7.811 3.214 1.00 96.62 97 ALA A CA 1
ATOM 770 C C . ALA A 1 97 ? -1.614 6.878 4.336 1.00 96.62 97 ALA A C 1
ATOM 772 O O . ALA A 1 97 ? -2.307 6.678 5.330 1.00 96.62 97 ALA A O 1
ATOM 773 N N . GLU A 1 98 ? -0.395 6.343 4.217 1.00 97.88 98 GLU A N 1
ATOM 774 C CA . GLU A 1 98 ? 0.232 5.515 5.255 1.00 97.88 98 GLU A CA 1
ATOM 775 C C . GLU A 1 98 ? 0.388 6.285 6.580 1.00 97.88 98 GLU A C 1
ATOM 777 O O . GLU A 1 98 ? 0.082 5.757 7.651 1.00 97.88 98 GLU A O 1
ATOM 782 N N . GLN A 1 99 ? 0.818 7.550 6.519 1.00 97.75 99 GLN A N 1
ATOM 783 C CA . GLN A 1 99 ? 0.937 8.413 7.699 1.00 97.75 99 GLN A CA 1
ATOM 784 C C . GLN A 1 99 ? -0.422 8.749 8.321 1.00 97.75 99 GLN A C 1
ATOM 786 O O . GLN A 1 99 ? -0.548 8.744 9.545 1.00 97.75 99 GLN A O 1
ATOM 791 N N . GLU A 1 100 ? -1.434 9.019 7.498 1.00 97.81 100 GLU A N 1
ATOM 792 C CA . GLU A 1 100 ? -2.790 9.306 7.965 1.00 97.81 100 GLU A CA 1
ATOM 793 C C . GLU A 1 100 ? -3.404 8.097 8.677 1.00 97.81 100 GLU A C 1
ATOM 795 O O . GLU A 1 100 ? -3.895 8.233 9.795 1.00 97.81 100 GLU A O 1
ATOM 800 N N . ILE A 1 101 ? -3.290 6.900 8.090 1.00 98.19 101 ILE A N 1
ATOM 801 C CA . ILE A 1 101 ? -3.748 5.652 8.715 1.00 98.19 101 ILE A CA 1
ATOM 802 C C . ILE A 1 101 ? -3.037 5.425 10.047 1.00 98.19 101 ILE A C 1
ATOM 804 O O . ILE A 1 101 ? -3.682 5.077 11.035 1.00 98.19 101 ILE A O 1
ATOM 808 N N . LYS A 1 102 ? -1.718 5.641 10.100 1.00 98.06 102 LYS A N 1
ATOM 809 C CA . LYS A 1 102 ? -0.958 5.482 11.341 1.00 98.06 102 LYS A CA 1
ATOM 810 C C . LYS A 1 102 ? -1.469 6.423 12.433 1.00 98.06 102 LYS A C 1
ATOM 812 O O . LYS A 1 102 ? -1.726 5.972 13.544 1.00 98.06 102 LYS A O 1
ATOM 817 N N . LYS A 1 103 ? -1.674 7.700 12.102 1.00 98.00 103 LYS A N 1
ATOM 818 C CA . LYS A 1 103 ? -2.207 8.694 13.038 1.00 98.00 103 LYS A CA 1
ATOM 819 C C . LYS A 1 103 ? -3.620 8.333 13.509 1.00 98.00 103 LYS A C 1
ATOM 821 O O . LYS A 1 103 ? -3.901 8.403 14.699 1.00 98.00 103 LYS A O 1
ATOM 826 N N . LEU A 1 104 ? -4.494 7.916 12.592 1.00 97.62 104 LEU A N 1
ATOM 827 C CA . LEU A 1 104 ? -5.854 7.489 12.925 1.00 97.62 104 LEU A CA 1
ATOM 828 C C . LEU A 1 104 ? -5.863 6.265 13.845 1.00 97.62 104 LEU A C 1
ATOM 830 O O . LEU A 1 104 ? -6.673 6.214 14.766 1.00 97.62 104 LEU A O 1
ATOM 834 N N . ASN A 1 105 ? -4.961 5.305 13.628 1.00 98.25 105 ASN A N 1
ATOM 835 C CA . ASN A 1 105 ? -4.820 4.148 14.510 1.00 98.25 105 ASN A CA 1
ATOM 836 C C . ASN A 1 105 ? -4.347 4.556 15.908 1.00 98.25 105 ASN A C 1
ATOM 838 O O . ASN A 1 105 ? -4.949 4.123 16.883 1.00 98.25 105 ASN A O 1
ATOM 842 N N . GLU A 1 106 ? -3.337 5.424 16.016 1.00 98.19 106 GLU A N 1
ATOM 843 C CA . GLU A 1 106 ? -2.857 5.933 17.311 1.00 98.19 106 GLU A CA 1
ATOM 844 C C . GLU A 1 106 ? -3.976 6.671 18.075 1.00 98.19 106 GLU A C 1
ATOM 846 O O . GLU A 1 106 ? -4.202 6.419 19.259 1.00 98.19 106 GLU A O 1
ATOM 851 N N . GLU A 1 107 ? -4.742 7.530 17.393 1.00 98.00 107 GLU A N 1
ATOM 852 C CA . GLU A 1 107 ? -5.893 8.223 17.987 1.00 98.00 107 GLU A CA 1
ATOM 853 C C . GLU A 1 107 ? -7.013 7.254 18.399 1.00 98.00 107 GLU A C 1
ATOM 855 O O . GLU A 1 107 ? -7.658 7.442 19.436 1.00 98.00 107 GLU A O 1
ATOM 860 N N . LEU A 1 108 ? -7.267 6.218 17.596 1.00 98.12 108 LEU A N 1
ATOM 861 C CA . LEU A 1 108 ? -8.273 5.207 17.896 1.00 98.12 108 LEU A CA 1
ATOM 862 C C . LEU A 1 108 ? -7.871 4.370 19.111 1.00 98.12 108 LEU A C 1
ATOM 864 O O . LEU A 1 108 ? -8.697 4.171 19.998 1.00 98.12 108 LEU A O 1
ATOM 868 N N . GLU A 1 109 ? -6.619 3.921 19.180 1.00 98.19 109 GLU A N 1
ATOM 869 C CA . GLU A 1 109 ? -6.083 3.174 20.320 1.00 98.19 109 GLU A CA 1
ATOM 870 C C . GLU A 1 109 ? -6.167 3.996 21.605 1.00 98.19 109 GLU A C 1
ATOM 872 O O . GLU A 1 109 ? -6.644 3.494 22.625 1.00 98.19 109 GLU A O 1
ATOM 877 N N . GLN A 1 110 ? -5.805 5.281 21.547 1.00 98.12 110 GLN A N 1
ATOM 878 C CA . GLN A 1 110 ? -5.946 6.179 22.689 1.00 98.12 110 GLN A CA 1
ATOM 879 C C . GLN A 1 110 ? -7.410 6.291 23.135 1.00 98.12 110 GLN A C 1
ATOM 881 O O . GLN A 1 110 ? -7.714 6.119 24.316 1.00 98.12 110 GLN A O 1
ATOM 886 N N . ARG A 1 111 ? -8.342 6.518 22.201 1.00 97.38 111 ARG A N 1
ATOM 887 C CA . ARG A 1 111 ? -9.777 6.597 22.518 1.00 97.38 111 ARG A CA 1
ATOM 888 C C . ARG A 1 111 ? -10.312 5.295 23.101 1.00 97.38 111 ARG A C 1
ATOM 890 O O . ARG A 1 111 ? -11.128 5.335 24.019 1.00 97.38 111 ARG A O 1
ATOM 897 N N . VAL A 1 112 ? -9.880 4.149 22.580 1.00 98.38 112 VAL A N 1
ATOM 898 C CA . VAL A 1 112 ? -10.265 2.833 23.104 1.00 98.38 112 VAL A CA 1
ATOM 899 C C . VAL A 1 112 ? -9.747 2.661 24.527 1.00 98.38 112 VAL A C 1
ATOM 901 O O . VAL A 1 112 ? -10.521 2.244 25.388 1.00 98.38 112 VAL A O 1
ATOM 904 N N . ALA A 1 113 ? -8.498 3.034 24.807 1.00 97.94 113 ALA A N 1
ATOM 905 C CA . ALA A 1 113 ? -7.932 2.969 26.151 1.00 97.94 113 ALA A CA 1
ATOM 906 C C . ALA A 1 113 ? -8.688 3.883 27.130 1.00 97.94 113 ALA A C 1
ATOM 908 O O . ALA A 1 113 ? -9.097 3.437 28.200 1.00 97.94 113 ALA A O 1
ATOM 909 N N . GLU A 1 114 ? -8.956 5.133 26.741 1.00 97.88 114 GLU A N 1
ATOM 910 C CA . GLU A 1 114 ? -9.718 6.093 27.550 1.00 97.88 114 GLU A CA 1
ATOM 911 C C . GLU A 1 114 ? -11.138 5.595 27.843 1.00 97.88 114 GLU A C 1
ATOM 913 O O . GLU A 1 114 ? -11.599 5.642 28.985 1.00 97.88 114 GLU A O 1
ATOM 918 N N . ARG A 1 115 ? -11.841 5.083 26.826 1.00 97.69 115 ARG A N 1
ATOM 919 C CA . ARG A 1 115 ? -13.200 4.550 26.985 1.00 97.69 115 ARG A CA 1
ATOM 920 C C . ARG A 1 115 ? -13.234 3.277 27.814 1.00 97.69 115 ARG A C 1
ATOM 922 O O . ARG A 1 115 ? -14.135 3.130 28.633 1.00 97.69 115 ARG A O 1
ATOM 929 N N . THR A 1 116 ? -12.265 2.388 27.627 1.00 98.00 116 THR A N 1
ATOM 930 C CA . THR A 1 116 ? -12.141 1.167 28.431 1.00 98.00 116 THR A CA 1
ATOM 931 C C . THR A 1 116 ? -11.921 1.525 29.896 1.00 98.00 116 THR A C 1
ATOM 933 O O . THR A 1 116 ? -12.658 1.044 30.748 1.00 98.00 116 THR A O 1
ATOM 936 N N . ALA A 1 117 ? -11.015 2.461 30.190 1.00 97.69 117 ALA A N 1
ATOM 937 C CA . ALA A 1 117 ? -10.781 2.925 31.555 1.00 97.69 117 ALA A CA 1
ATOM 938 C C . ALA A 1 117 ? -12.029 3.579 32.182 1.00 97.69 117 ALA A C 1
ATOM 940 O O . ALA A 1 117 ? -12.332 3.335 33.349 1.00 97.69 117 ALA A O 1
ATOM 941 N N . GLN A 1 118 ? -12.785 4.377 31.414 1.00 97.50 118 GLN A N 1
ATOM 942 C CA . GLN A 1 118 ? -14.058 4.952 31.872 1.00 97.50 118 GLN A CA 1
ATOM 943 C C . GLN A 1 118 ? -15.100 3.872 32.184 1.00 97.50 118 GLN A C 1
ATOM 945 O O . GLN A 1 118 ? -15.778 3.960 33.205 1.00 97.50 118 GLN A O 1
ATOM 950 N N . LEU A 1 119 ? -15.226 2.861 31.321 1.00 97.31 119 LEU A N 1
ATOM 951 C CA . LEU A 1 119 ? -16.149 1.745 31.526 1.00 97.31 119 LEU A CA 1
ATOM 952 C C . LEU A 1 119 ? -15.763 0.916 32.751 1.00 97.31 119 LEU A C 1
ATOM 954 O O . LEU A 1 119 ? -16.627 0.612 33.565 1.00 97.31 119 LEU A O 1
ATOM 958 N N . GLU A 1 120 ? -14.481 0.599 32.921 1.00 96.88 120 GLU A N 1
ATOM 959 C CA . GLU A 1 120 ? -13.988 -0.118 34.099 1.00 96.88 120 GLU A CA 1
ATOM 960 C C . GLU A 1 120 ? -14.236 0.665 35.393 1.00 96.88 120 GLU A C 1
ATOM 962 O O . GLU A 1 120 ? -14.638 0.083 36.401 1.00 96.88 120 GLU A O 1
ATOM 967 N N . ALA A 1 121 ? -14.017 1.983 35.376 1.00 96.88 121 ALA A N 1
ATOM 968 C CA . ALA A 1 121 ? -14.294 2.843 36.522 1.00 96.88 121 ALA A CA 1
ATOM 969 C C . ALA A 1 121 ? -15.793 2.872 36.856 1.00 96.88 121 ALA A C 1
ATOM 971 O O . ALA A 1 121 ? -16.159 2.661 38.010 1.00 96.88 121 ALA A O 1
ATOM 972 N N . ALA A 1 122 ? -16.651 3.059 35.850 1.00 94.25 122 ALA A N 1
ATOM 973 C CA . ALA A 1 122 ? -18.101 3.052 36.027 1.00 94.25 122 ALA A CA 1
ATOM 974 C C . ALA A 1 122 ? -18.618 1.690 36.516 1.00 94.25 122 ALA A C 1
ATOM 976 O O . ALA A 1 122 ? -19.509 1.642 37.361 1.00 94.25 122 ALA A O 1
ATOM 977 N N . ASN A 1 123 ? -18.043 0.583 36.035 1.00 94.06 123 ASN A N 1
ATOM 978 C CA . ASN A 1 123 ? -18.421 -0.754 36.487 1.00 94.06 123 ASN A CA 1
ATOM 979 C C . ASN A 1 123 ? -18.045 -0.976 37.958 1.00 94.06 123 ASN A C 1
ATOM 981 O O . ASN A 1 123 ? -18.875 -1.417 38.744 1.00 94.06 123 ASN A O 1
ATOM 985 N N . LYS A 1 124 ? -16.834 -0.569 38.364 1.00 93.25 124 LYS A N 1
ATOM 986 C CA . LYS A 1 124 ? -16.406 -0.612 39.773 1.00 93.25 124 LYS A CA 1
ATOM 987 C C . LYS A 1 124 ? -17.264 0.273 40.676 1.00 93.25 124 LYS A C 1
ATOM 989 O O . LYS A 1 124 ? -17.552 -0.100 41.812 1.00 93.25 124 LYS A O 1
ATOM 994 N N . GLU A 1 125 ? -17.664 1.448 40.198 1.00 94.38 125 GLU A N 1
ATOM 995 C CA . GLU A 1 125 ? -18.566 2.334 40.936 1.00 94.38 125 GLU A CA 1
ATOM 996 C C . GLU A 1 125 ? -19.951 1.693 41.105 1.00 94.38 125 GLU A C 1
ATOM 998 O O . GLU A 1 125 ? -20.507 1.707 42.204 1.00 94.38 125 GLU A O 1
ATOM 1003 N N . LEU A 1 126 ? -20.471 1.053 40.054 1.00 92.19 126 LEU A N 1
ATOM 1004 C CA . LEU A 1 126 ? -21.732 0.317 40.099 1.00 92.19 126 LEU A CA 1
ATOM 1005 C C . LEU A 1 126 ? -21.671 -0.885 41.054 1.00 92.19 126 LEU A C 1
ATOM 1007 O O . LEU A 1 126 ? -22.612 -1.098 41.821 1.00 92.19 126 LEU A O 1
ATOM 1011 N N . GLU A 1 127 ? -20.572 -1.642 41.044 1.00 91.38 127 GLU A N 1
ATOM 1012 C CA . GLU A 1 127 ? -20.289 -2.731 41.988 1.00 91.38 127 GLU A CA 1
ATOM 1013 C C . GLU A 1 127 ? -20.311 -2.230 43.437 1.00 91.38 127 GLU A C 1
ATOM 1015 O O . GLU A 1 127 ? -21.011 -2.785 44.291 1.00 91.38 127 GLU A O 1
ATOM 1020 N N . ALA A 1 128 ? -19.577 -1.148 43.717 1.00 91.62 128 ALA A N 1
ATOM 1021 C CA . ALA A 1 128 ? -19.486 -0.559 45.049 1.00 91.62 128 ALA A CA 1
ATOM 1022 C C . ALA A 1 128 ? -20.842 -0.018 45.531 1.00 91.62 128 ALA A C 1
ATOM 1024 O O . ALA A 1 128 ? -21.237 -0.263 46.674 1.00 91.62 128 ALA A O 1
ATOM 1025 N N . PHE A 1 129 ? -21.580 0.669 44.655 1.00 90.06 129 PHE A N 1
ATOM 1026 C CA . PHE A 1 129 ? -22.921 1.169 44.942 1.00 90.06 129 PHE A CA 1
ATOM 1027 C C . PHE A 1 129 ? -23.897 0.025 45.237 1.00 90.06 129 PHE A C 1
ATOM 1029 O O . PHE A 1 129 ? -24.574 0.036 46.267 1.00 90.06 129 PHE A O 1
ATOM 1036 N N . SER A 1 130 ? -23.928 -0.993 44.373 1.00 89.69 130 SER A N 1
ATOM 1037 C CA . SER A 1 130 ? -24.805 -2.159 44.527 1.00 89.69 130 SER A CA 1
ATOM 1038 C C . SER A 1 130 ? -24.502 -2.908 45.823 1.00 89.69 130 SER A C 1
ATOM 1040 O O . SER A 1 130 ? -25.428 -3.303 46.534 1.00 89.69 130 SER A O 1
ATOM 1042 N N . TYR A 1 131 ? -23.221 -3.043 46.183 1.00 91.00 131 TYR A N 1
ATOM 1043 C CA . TYR A 1 131 ? -22.801 -3.630 47.453 1.00 91.00 131 TYR A CA 1
ATOM 1044 C C . TYR A 1 131 ? -23.269 -2.809 48.662 1.00 91.00 131 TYR A C 1
ATOM 1046 O O . TYR A 1 131 ? -23.869 -3.375 49.579 1.00 91.00 131 TYR A O 1
ATOM 1054 N N . SER A 1 132 ? -23.040 -1.490 48.654 1.00 91.62 132 SER A N 1
ATOM 1055 C CA . SER A 1 132 ? -23.437 -0.595 49.750 1.00 91.62 132 SER A CA 1
ATOM 1056 C C . SER A 1 132 ? -24.948 -0.624 49.978 1.00 91.62 132 SER A C 1
ATOM 1058 O O . SER A 1 132 ? -25.398 -0.896 51.088 1.00 91.62 132 SER A O 1
ATOM 1060 N N . VAL A 1 133 ? -25.742 -0.424 48.920 1.00 90.38 133 VAL A N 1
ATOM 1061 C CA . VAL A 1 133 ? -27.210 -0.407 49.015 1.00 90.38 133 VAL A CA 1
ATOM 1062 C C . VAL A 1 133 ? -27.743 -1.763 49.473 1.00 90.38 133 VAL A C 1
ATOM 1064 O O . VAL A 1 133 ? -28.606 -1.824 50.347 1.00 90.38 133 VAL A O 1
ATOM 1067 N N . SER A 1 134 ? -27.209 -2.862 48.934 1.00 90.56 134 SER A N 1
ATOM 1068 C CA . SER A 1 134 ? -27.621 -4.210 49.339 1.00 90.56 134 SER A CA 1
ATOM 1069 C C . SER A 1 134 ? -27.363 -4.464 50.821 1.00 90.56 134 SER A C 1
ATOM 1071 O O . SER A 1 134 ? -28.222 -5.010 51.513 1.00 90.56 134 SER A O 1
ATOM 1073 N N . HIS A 1 135 ? -26.195 -4.058 51.326 1.00 88.19 135 HIS A N 1
ATOM 1074 C CA . HIS A 1 135 ? -25.857 -4.176 52.741 1.00 88.19 135 HIS A CA 1
ATOM 1075 C C . HIS A 1 135 ? -26.816 -3.358 53.619 1.00 88.19 135 HIS A C 1
ATOM 1077 O O . HIS A 1 135 ? -27.385 -3.893 54.577 1.00 88.19 135 HIS A O 1
ATOM 1083 N N . ASP A 1 136 ? -27.050 -2.101 53.247 1.00 92.62 136 ASP A N 1
ATOM 1084 C CA . ASP A 1 136 ? -27.862 -1.161 54.020 1.00 92.62 136 ASP A CA 1
ATOM 1085 C C . ASP A 1 136 ? -29.349 -1.536 54.037 1.00 92.62 136 ASP A C 1
ATOM 1087 O O . ASP A 1 136 ? -30.028 -1.305 55.036 1.00 92.62 136 ASP A O 1
ATOM 1091 N N . LEU A 1 137 ? -29.854 -2.190 52.986 1.00 92.12 137 LEU A N 1
ATOM 1092 C CA . LEU A 1 137 ? -31.224 -2.713 52.933 1.00 92.12 137 LEU A CA 1
ATOM 1093 C C . LEU A 1 137 ? -31.398 -4.042 53.688 1.00 92.12 137 LEU A C 1
ATOM 1095 O O . LEU A 1 137 ? -32.494 -4.357 54.159 1.00 92.12 137 LEU A O 1
ATOM 1099 N N . ARG A 1 138 ? -30.332 -4.832 53.853 1.00 89.75 138 ARG A N 1
ATOM 1100 C CA . ARG A 1 138 ? -30.411 -6.159 54.487 1.00 89.75 138 ARG A CA 1
ATOM 1101 C C . ARG A 1 138 ? -30.667 -6.080 55.990 1.00 89.75 138 ARG A C 1
ATOM 1103 O O . ARG A 1 138 ? -31.384 -6.920 56.533 1.00 89.75 138 ARG A O 1
ATOM 1110 N N . ALA A 1 139 ? -30.085 -5.090 56.666 1.00 91.81 139 ALA A N 1
ATOM 1111 C CA . ALA A 1 139 ? -30.286 -4.868 58.097 1.00 91.81 139 ALA A CA 1
ATOM 1112 C C . ALA A 1 139 ? -31.758 -4.566 58.460 1.00 91.81 139 ALA A C 1
ATOM 1114 O O . ALA A 1 139 ? -32.317 -5.313 59.268 1.00 91.81 139 ALA A O 1
ATOM 1115 N N . PRO A 1 140 ? -32.435 -3.565 57.857 1.00 93.31 140 PRO A N 1
ATOM 1116 C CA . PRO A 1 140 ? -33.837 -3.290 58.155 1.00 93.31 140 PRO A CA 1
ATOM 1117 C C . PRO A 1 140 ? -34.764 -4.444 57.755 1.00 93.31 140 PRO A C 1
ATOM 1119 O O . PRO A 1 140 ? -35.675 -4.749 58.519 1.00 93.31 140 PRO A O 1
ATOM 1122 N N . LEU A 1 141 ? -34.516 -5.154 56.643 1.00 92.94 141 LEU A N 1
ATOM 1123 C CA . LEU A 1 141 ? -35.304 -6.347 56.288 1.00 92.94 141 LEU A CA 1
ATOM 1124 C C . LEU A 1 141 ? -35.173 -7.459 57.335 1.00 92.94 141 LEU A C 1
ATOM 1126 O O . LEU A 1 141 ? -36.171 -8.061 57.727 1.00 92.94 141 LEU A O 1
ATOM 1130 N N . ARG A 1 142 ? -33.960 -7.699 57.849 1.00 90.88 142 ARG A N 1
ATOM 1131 C CA . ARG A 1 142 ? -33.738 -8.674 58.926 1.00 90.88 142 ARG A CA 1
ATOM 1132 C C . ARG A 1 142 ? -34.458 -8.271 60.211 1.00 90.88 142 ARG A C 1
ATOM 1134 O O . ARG A 1 142 ? -35.027 -9.132 60.874 1.00 90.88 142 ARG A O 1
ATOM 1141 N N . HIS A 1 143 ? -34.458 -6.981 60.550 1.00 94.69 143 HIS A N 1
ATOM 1142 C CA . HIS A 1 143 ? -35.197 -6.475 61.707 1.00 94.69 143 HIS A CA 1
ATOM 1143 C C . HIS A 1 143 ? -36.708 -6.657 61.537 1.00 94.69 143 HIS A C 1
ATOM 1145 O O . HIS A 1 143 ? -37.353 -7.151 62.455 1.00 94.69 143 HIS A O 1
ATOM 1151 N N . ILE A 1 144 ? -37.267 -6.330 60.364 1.00 94.06 144 ILE A N 1
ATOM 1152 C CA . ILE A 1 144 ? -38.692 -6.546 60.063 1.00 94.06 144 ILE A CA 1
ATOM 1153 C C . ILE A 1 144 ? -39.047 -8.029 60.215 1.00 94.06 144 ILE A C 1
ATOM 1155 O O . ILE A 1 144 ? -39.995 -8.352 60.925 1.00 94.06 144 ILE A O 1
ATOM 1159 N N . GLY A 1 145 ? -38.257 -8.930 59.620 1.00 92.50 145 GLY A N 1
ATOM 1160 C CA . GLY A 1 145 ? -38.463 -10.374 59.751 1.00 92.50 145 GLY A CA 1
ATOM 1161 C C . GLY A 1 145 ? -38.411 -10.855 61.205 1.00 92.50 145 GLY A C 1
ATOM 1162 O O . GLY A 1 145 ? -39.290 -11.597 61.634 1.00 92.50 145 GLY A O 1
ATOM 1163 N N . GLY A 1 146 ? -37.434 -10.382 61.986 1.00 93.06 146 GLY A N 1
ATOM 1164 C CA . GLY A 1 146 ? -37.300 -10.724 63.404 1.00 93.06 146 GLY A CA 1
ATOM 1165 C C . GLY A 1 146 ? -38.451 -10.207 64.272 1.00 93.06 146 GLY A C 1
ATOM 1166 O O . GLY A 1 146 ? -38.952 -10.944 65.117 1.00 93.06 146 GLY A O 1
ATOM 1167 N N . PHE A 1 147 ? -38.915 -8.974 64.047 1.00 94.38 147 PHE A N 1
ATOM 1168 C CA . PHE A 1 147 ? -40.066 -8.427 64.772 1.00 94.38 147 PHE A CA 1
ATOM 1169 C C . PHE A 1 147 ? -41.365 -9.154 64.431 1.00 94.38 147 PHE A C 1
ATOM 1171 O O . PHE A 1 147 ? -42.165 -9.396 65.329 1.00 94.38 147 PHE A O 1
ATOM 1178 N N . VAL A 1 148 ? -41.573 -9.522 63.162 1.00 94.38 148 VAL A N 1
ATOM 1179 C CA . VAL A 1 148 ? -42.736 -10.321 62.745 1.00 94.38 148 VAL A CA 1
ATOM 1180 C C . VAL A 1 148 ? -42.731 -11.688 63.426 1.00 94.38 148 VAL A C 1
ATOM 1182 O O . VAL A 1 148 ? -43.779 -12.127 63.900 1.00 94.38 148 VAL A O 1
ATOM 1185 N N . GLU A 1 149 ? -41.567 -12.331 63.524 1.00 91.69 149 GLU A N 1
ATOM 1186 C CA . GLU A 1 149 ? -41.422 -13.625 64.195 1.00 91.69 149 GLU A CA 1
ATOM 1187 C C . GLU A 1 149 ? -41.698 -13.522 65.702 1.00 91.69 149 GLU A C 1
ATOM 1189 O O . GLU A 1 149 ? -42.521 -14.268 66.229 1.00 91.69 149 GLU A O 1
ATOM 1194 N N . MET A 1 150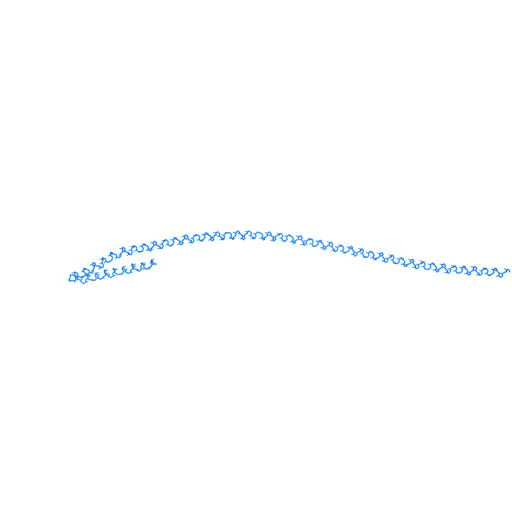 ? -41.117 -12.524 66.375 1.00 93.00 150 MET A N 1
ATOM 1195 C CA . MET A 1 150 ? -41.354 -12.254 67.798 1.00 93.00 150 MET A CA 1
ATOM 1196 C C . MET A 1 150 ? -42.837 -11.973 68.090 1.00 93.00 150 MET A C 1
ATOM 1198 O O . MET A 1 150 ? -43.411 -12.548 69.011 1.00 93.00 150 MET A O 1
ATOM 1202 N N . LEU A 1 151 ? -43.499 -11.158 67.259 1.00 91.50 151 LEU A N 1
ATOM 1203 C CA . LEU A 1 151 ? -44.943 -10.902 67.357 1.00 91.50 151 LEU A CA 1
ATOM 1204 C C . LEU A 1 151 ? -45.772 -12.179 67.189 1.00 91.50 151 LEU A C 1
ATOM 1206 O O . LEU A 1 151 ? -46.790 -12.349 67.863 1.00 91.50 151 LEU A O 1
ATOM 1210 N N . ARG A 1 152 ? -45.355 -13.069 66.285 1.00 89.19 152 ARG A N 1
ATOM 1211 C CA . ARG A 1 152 ? -46.032 -14.344 66.039 1.00 89.19 152 ARG A CA 1
ATOM 1212 C C . ARG A 1 152 ? -45.926 -15.280 67.241 1.00 89.19 152 ARG A C 1
ATOM 1214 O O . ARG A 1 152 ? -46.912 -15.946 67.552 1.00 89.19 152 ARG A O 1
ATOM 1221 N N . GLU A 1 153 ? -44.776 -15.312 67.910 1.00 89.25 153 GLU A N 1
ATOM 1222 C CA . GLU A 1 153 ? -44.532 -16.129 69.104 1.00 89.25 153 GLU A CA 1
ATOM 1223 C C . GLU A 1 153 ? -45.247 -15.565 70.345 1.00 89.25 153 GLU A C 1
ATOM 1225 O O . GLU A 1 153 ? -46.044 -16.268 70.974 1.00 89.25 153 GLU A O 1
ATOM 1230 N N . GLU A 1 154 ? -45.028 -14.285 70.666 1.00 90.75 154 GLU A N 1
ATOM 1231 C CA . GLU A 1 154 ? -45.501 -13.650 71.906 1.00 90.75 154 GLU A CA 1
ATOM 1232 C C . GLU A 1 154 ? -47.015 -13.394 71.924 1.00 90.75 154 GLU A C 1
ATOM 1234 O O . GLU A 1 154 ? -47.653 -13.507 72.971 1.00 90.75 154 GLU A O 1
ATOM 1239 N N . ALA A 1 155 ? -47.617 -13.078 70.772 1.00 86.62 155 ALA A N 1
ATOM 1240 C CA . ALA A 1 155 ? -49.041 -12.751 70.666 1.00 86.62 155 ALA A CA 1
ATOM 1241 C C . ALA A 1 155 ? -49.883 -13.867 70.021 1.00 86.62 155 ALA A C 1
ATOM 1243 O O . ALA A 1 155 ? -51.034 -13.630 69.649 1.00 86.62 155 ALA A O 1
ATOM 1244 N N . SER A 1 156 ? -49.352 -15.090 69.893 1.00 80.44 156 SER A N 1
ATOM 1245 C CA . SER A 1 156 ? -49.981 -16.203 69.153 1.00 80.44 156 SER A CA 1
ATOM 1246 C C . SER A 1 156 ? -51.463 -16.451 69.493 1.00 80.44 156 SER A C 1
ATOM 1248 O O . SER A 1 156 ? -52.278 -16.696 68.597 1.00 80.44 156 SER A O 1
ATOM 1250 N N . SER A 1 157 ? -51.838 -16.338 70.770 1.00 83.12 157 SER A N 1
ATOM 1251 C CA . SER A 1 157 ? -53.205 -16.524 71.277 1.00 83.12 157 SER A CA 1
ATOM 1252 C C . SER A 1 157 ? -54.113 -15.296 71.114 1.00 83.12 157 SER A C 1
ATOM 1254 O O . SER A 1 157 ? -55.333 -15.444 71.100 1.00 83.12 157 SER A O 1
ATOM 1256 N N . ALA A 1 158 ? -53.540 -14.099 70.955 1.00 86.56 158 ALA A N 1
ATOM 1257 C CA . ALA A 1 158 ? -54.257 -12.836 70.752 1.00 86.56 158 ALA A CA 1
ATOM 1258 C C . ALA A 1 158 ? -54.432 -12.472 69.262 1.00 86.56 158 ALA A C 1
ATOM 1260 O O . ALA A 1 158 ? -55.250 -11.618 68.914 1.00 86.56 158 ALA A O 1
ATOM 1261 N N . LEU A 1 159 ? -53.677 -13.116 68.366 1.00 88.38 159 LEU A N 1
ATOM 1262 C CA . LEU A 1 159 ? -53.749 -12.897 66.923 1.00 88.38 159 LEU A CA 1
ATOM 1263 C C . LEU A 1 159 ? -54.954 -13.618 66.304 1.00 88.38 159 LEU A C 1
ATOM 1265 O O . LEU A 1 159 ? -54.991 -14.850 66.238 1.00 88.38 159 LEU A O 1
ATOM 1269 N N . ASN A 1 160 ? -55.901 -12.840 65.773 1.00 91.38 160 ASN A N 1
ATOM 1270 C CA . ASN A 1 160 ? -56.980 -13.358 64.932 1.00 91.38 160 ASN A CA 1
ATOM 1271 C C . ASN A 1 160 ? -56.460 -13.819 63.554 1.00 91.38 160 ASN A C 1
ATO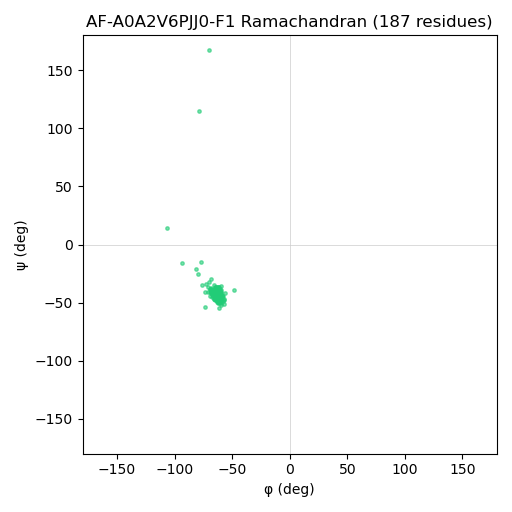M 1273 O O . ASN A 1 160 ? -55.338 -13.501 63.155 1.00 91.38 160 ASN A O 1
ATOM 1277 N N . GLU A 1 161 ? -57.298 -14.542 62.811 1.00 90.00 161 GLU A N 1
ATOM 1278 C CA . GLU A 1 161 ? -56.931 -15.130 61.515 1.00 90.00 161 GLU A CA 1
ATOM 1279 C C . GLU A 1 161 ? -56.418 -14.097 60.500 1.00 90.00 161 GLU A C 1
ATOM 1281 O O . GLU A 1 161 ? -55.406 -14.303 59.833 1.00 90.00 161 GLU A O 1
ATOM 1286 N N . LYS A 1 162 ? -57.058 -12.926 60.437 1.00 92.25 162 LYS A N 1
ATOM 1287 C CA . LYS A 1 162 ? -56.677 -11.859 59.507 1.00 92.25 162 LYS A CA 1
ATOM 1288 C C . LYS A 1 162 ? -55.302 -11.274 59.846 1.00 92.25 162 LYS A C 1
ATOM 1290 O O . LYS A 1 162 ? -54.497 -11.034 58.950 1.00 92.25 162 LYS A O 1
ATOM 1295 N N . SER A 1 163 ? -55.008 -11.082 61.133 1.00 92.06 163 SER A N 1
ATOM 1296 C CA . SER A 1 163 ? -53.692 -10.634 61.596 1.00 92.06 163 SER A CA 1
ATOM 1297 C C . SER A 1 163 ? -52.602 -11.654 61.263 1.00 92.06 163 SER A C 1
ATOM 1299 O O . SER A 1 163 ? -51.530 -11.260 60.812 1.00 92.06 163 SER A O 1
ATOM 1301 N N . ARG A 1 164 ? -52.877 -12.958 61.413 1.00 90.19 164 ARG A N 1
ATOM 1302 C CA . ARG A 1 164 ? -51.936 -14.027 61.027 1.00 90.19 164 ARG A CA 1
ATOM 1303 C C . ARG A 1 164 ? -51.638 -14.002 59.529 1.00 90.19 164 ARG A C 1
ATOM 1305 O O . ARG A 1 164 ? -50.473 -14.054 59.144 1.00 90.19 164 ARG A O 1
ATOM 1312 N N . GLN A 1 165 ? -52.670 -13.835 58.702 1.00 92.75 165 GLN A N 1
ATOM 1313 C CA . GLN A 1 165 ? -52.517 -13.723 57.253 1.00 92.75 165 GLN A CA 1
ATOM 1314 C C . GLN A 1 165 ? -51.688 -12.489 56.855 1.00 92.75 165 GLN A C 1
ATOM 1316 O O . GLN A 1 165 ? -50.824 -12.579 55.987 1.00 92.75 165 GLN A O 1
ATOM 1321 N N . HIS A 1 166 ? -51.890 -11.343 57.515 1.00 93.31 166 HIS A N 1
ATOM 1322 C CA . HIS A 1 166 ? -51.067 -10.152 57.285 1.00 93.31 166 HIS A CA 1
ATOM 1323 C C . HIS A 1 166 ? -49.598 -10.364 57.668 1.00 93.31 166 HIS A C 1
ATOM 1325 O O . HIS A 1 166 ? -48.722 -10.002 56.886 1.00 93.31 166 HIS A O 1
ATOM 1331 N N . LEU A 1 167 ? -49.317 -10.980 58.823 1.00 93.31 167 LEU A N 1
ATOM 1332 C CA . LEU A 1 167 ? -47.944 -11.300 59.228 1.00 93.31 167 LEU A CA 1
ATOM 1333 C C . LEU A 1 167 ? -47.266 -12.233 58.217 1.00 93.31 167 LEU A C 1
ATOM 1335 O O . LEU A 1 167 ? -46.130 -11.975 57.832 1.00 93.31 167 LEU A O 1
ATOM 1339 N N . GLN A 1 168 ? -47.980 -13.247 57.716 1.00 92.62 168 GLN A N 1
ATOM 1340 C CA . GLN A 1 168 ? -47.464 -14.137 56.675 1.00 92.62 168 GLN A CA 1
ATOM 1341 C C . GLN A 1 168 ? -47.094 -13.378 55.390 1.00 92.62 168 GLN A C 1
ATOM 1343 O O . GLN A 1 168 ? -45.995 -13.565 54.870 1.00 92.62 168 GLN A O 1
ATOM 1348 N N . VAL A 1 169 ? -47.959 -12.478 54.910 1.00 95.06 169 VAL A N 1
ATOM 1349 C CA . VAL A 1 169 ? -47.673 -11.655 53.719 1.00 95.06 169 VAL A CA 1
ATOM 1350 C C . VAL A 1 169 ? -46.443 -10.766 53.933 1.00 95.06 169 VAL A C 1
ATOM 1352 O O . VAL A 1 169 ? -45.622 -10.624 53.024 1.00 95.06 169 VAL A O 1
ATOM 1355 N N . ILE A 1 170 ? -46.278 -10.181 55.125 1.00 94.75 170 ILE A N 1
ATOM 1356 C CA . ILE A 1 170 ? -45.096 -9.367 55.455 1.00 94.75 170 ILE A CA 1
ATOM 1357 C C . ILE A 1 170 ? -43.829 -10.232 55.431 1.00 94.75 170 ILE A C 1
ATOM 1359 O O . ILE A 1 170 ? -42.819 -9.812 54.859 1.00 94.75 170 ILE A O 1
ATOM 1363 N N . THR A 1 171 ? -43.872 -11.443 55.994 1.00 93.44 171 THR A N 1
ATOM 1364 C CA . THR A 1 171 ? -42.751 -12.394 55.949 1.00 93.44 171 THR A CA 1
ATOM 1365 C C . THR A 1 171 ? -42.384 -12.760 54.511 1.00 93.44 171 THR A C 1
ATOM 1367 O O . THR A 1 171 ? -41.218 -12.652 54.132 1.00 93.44 171 THR A O 1
ATOM 1370 N N . GLU A 1 172 ? -43.363 -13.150 53.693 1.00 94.75 172 GLU A N 1
ATOM 1371 C CA . GLU A 1 172 ? -43.151 -13.509 52.285 1.00 94.75 172 GLU A CA 1
ATOM 1372 C C . GLU A 1 172 ? -42.553 -12.339 51.490 1.00 94.75 172 GLU A C 1
ATOM 1374 O O . GLU A 1 172 ? -41.563 -12.519 50.779 1.00 94.75 172 GLU A O 1
ATOM 1379 N N . SER A 1 173 ? -43.072 -11.124 51.688 1.00 94.75 173 SER A N 1
ATOM 1380 C CA . SER A 1 173 ? -42.571 -9.907 51.031 1.00 94.75 173 SER A CA 1
ATOM 1381 C C . SER A 1 173 ? -41.132 -9.576 51.443 1.00 94.75 173 SER A C 1
ATOM 1383 O O . SER A 1 173 ? -40.301 -9.239 50.600 1.00 94.75 173 SER A O 1
ATOM 1385 N N . THR A 1 174 ? -40.809 -9.716 52.732 1.00 94.31 174 THR A N 1
ATOM 1386 C CA . THR A 1 174 ? -39.459 -9.469 53.270 1.00 94.31 174 THR A CA 1
ATOM 1387 C C . THR A 1 174 ? -38.449 -10.469 52.701 1.00 94.31 174 THR A C 1
ATOM 1389 O O . THR A 1 174 ? -37.354 -10.080 52.290 1.00 94.31 174 THR A O 1
ATOM 1392 N N . ASN A 1 175 ? -38.831 -11.746 52.602 1.00 92.00 175 ASN A N 1
ATOM 1393 C CA . ASN A 1 175 ? -38.003 -12.793 52.000 1.00 92.00 175 ASN A CA 1
ATOM 1394 C C . ASN A 1 175 ? -37.794 -12.563 50.498 1.00 92.00 175 ASN A C 1
ATOM 1396 O O . ASN A 1 175 ? -36.675 -12.701 50.000 1.00 92.00 175 ASN A O 1
ATOM 1400 N N . GLN A 1 176 ? -38.847 -12.165 49.780 1.00 94.88 176 GLN A N 1
ATOM 1401 C CA . GLN A 1 176 ? -38.756 -11.833 48.361 1.00 94.88 176 GLN A CA 1
ATOM 1402 C C . GLN A 1 176 ? -37.815 -10.645 48.122 1.00 94.88 176 GLN A C 1
ATOM 1404 O O . GLN A 1 176 ? -36.957 -10.716 47.243 1.00 94.88 176 GLN A O 1
ATOM 1409 N N . MET A 1 177 ? -37.917 -9.580 48.926 1.00 94.00 177 MET A N 1
ATOM 1410 C CA . MET A 1 177 ? -36.990 -8.446 48.854 1.00 94.00 177 MET A CA 1
ATOM 1411 C C . MET A 1 177 ? -35.544 -8.866 49.135 1.00 94.00 177 MET A C 1
ATOM 1413 O O . MET A 1 177 ? -34.644 -8.434 48.418 1.00 94.00 177 MET A O 1
ATOM 1417 N N . GLY A 1 178 ? -35.316 -9.741 50.120 1.00 92.12 178 GLY A N 1
ATOM 1418 C CA . GLY A 1 178 ? -33.990 -10.306 50.386 1.00 92.12 178 GLY A CA 1
ATOM 1419 C C . GLY A 1 178 ? -33.408 -11.028 49.167 1.00 92.12 178 GLY A C 1
ATOM 1420 O O 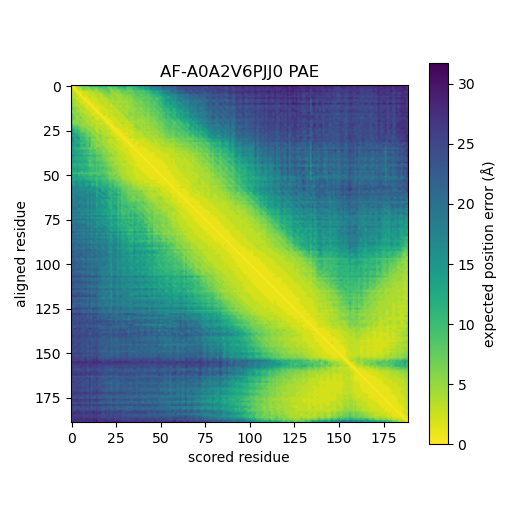. GLY A 1 178 ? -32.278 -10.753 48.772 1.00 92.12 178 GLY A O 1
ATOM 1421 N N . SER A 1 179 ? -34.204 -11.876 48.509 1.00 91.56 179 SER A N 1
ATOM 1422 C CA . SER A 1 179 ? -33.773 -12.585 47.297 1.00 91.56 179 SER A CA 1
ATOM 1423 C C . SER A 1 179 ? -33.497 -11.647 46.116 1.00 91.56 179 SER A C 1
ATOM 1425 O O . SER A 1 179 ? -32.537 -11.865 45.380 1.00 91.56 179 SER A O 1
ATOM 1427 N N . LEU A 1 180 ? -34.296 -10.592 45.929 1.00 91.94 180 LEU A N 1
ATOM 1428 C CA . LEU A 1 180 ? -34.058 -9.599 44.874 1.00 91.94 180 LEU A CA 1
ATOM 1429 C C . LEU A 1 180 ? -32.746 -8.837 45.087 1.00 91.94 180 LEU A C 1
ATOM 1431 O O . LEU A 1 180 ? -32.013 -8.614 44.127 1.00 91.94 180 LEU A O 1
ATOM 1435 N N . ILE A 1 181 ? -32.439 -8.479 46.335 1.00 90.56 181 ILE A N 1
ATOM 1436 C CA . ILE A 1 181 ? -31.170 -7.842 46.705 1.00 90.56 181 ILE A CA 1
ATOM 1437 C C . ILE A 1 181 ? -29.993 -8.779 46.405 1.00 90.56 181 ILE A C 1
ATOM 1439 O O . ILE A 1 181 ? -29.005 -8.356 45.808 1.00 90.56 181 ILE A O 1
ATOM 1443 N N . ASP A 1 182 ? -30.113 -10.059 46.755 1.00 88.75 182 ASP A N 1
ATOM 1444 C CA . ASP A 1 182 ? -29.067 -11.053 46.493 1.00 88.75 182 ASP A CA 1
ATOM 1445 C C . ASP A 1 182 ? -28.826 -11.253 44.989 1.00 88.75 182 ASP A C 1
ATOM 1447 O O . ASP A 1 182 ? -27.678 -11.306 44.543 1.00 88.75 182 ASP A O 1
ATOM 1451 N N . ASN A 1 183 ? -29.899 -11.297 44.195 1.00 89.06 183 ASN A N 1
ATOM 1452 C CA . ASN A 1 183 ? -29.816 -11.409 42.739 1.00 89.06 183 ASN A CA 1
ATOM 1453 C C . ASN A 1 183 ? -29.197 -10.159 42.097 1.00 89.06 183 ASN A C 1
ATOM 1455 O O . ASN A 1 183 ? -28.394 -10.283 41.173 1.00 89.06 183 ASN A O 1
ATOM 1459 N N . LEU A 1 184 ? -29.532 -8.961 42.589 1.00 86.38 184 LEU A N 1
ATOM 1460 C CA . LEU A 1 184 ? -28.929 -7.711 42.122 1.00 86.38 184 LEU A CA 1
ATOM 1461 C C . LEU A 1 184 ? -27.419 -7.692 42.393 1.00 86.38 184 LEU A C 1
ATOM 1463 O O . LEU A 1 184 ? -26.642 -7.344 41.508 1.00 86.38 184 LEU A O 1
ATOM 1467 N N . LEU A 1 185 ? -27.003 -8.130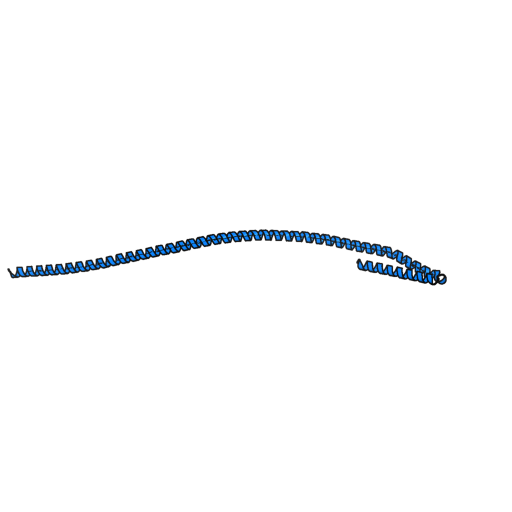 43.583 1.00 86.06 185 LEU A N 1
ATOM 1468 C CA . LEU A 1 185 ? -25.594 -8.227 43.961 1.00 86.06 185 LEU A CA 1
ATOM 1469 C C . LEU A 1 185 ? -24.825 -9.236 43.094 1.00 86.06 185 LEU A C 1
ATOM 1471 O O . LEU A 1 185 ? -23.656 -9.019 42.780 1.00 86.06 185 LEU A O 1
ATOM 1475 N N . ALA A 1 186 ? -25.467 -10.348 42.730 1.00 86.12 186 ALA A N 1
ATOM 1476 C CA . ALA A 1 186 ? -24.888 -11.356 41.848 1.00 86.12 186 ALA A CA 1
ATOM 1477 C C . ALA A 1 186 ? -24.754 -10.862 40.400 1.00 86.12 186 ALA A C 1
ATOM 1479 O O . ALA A 1 186 ? -23.824 -11.270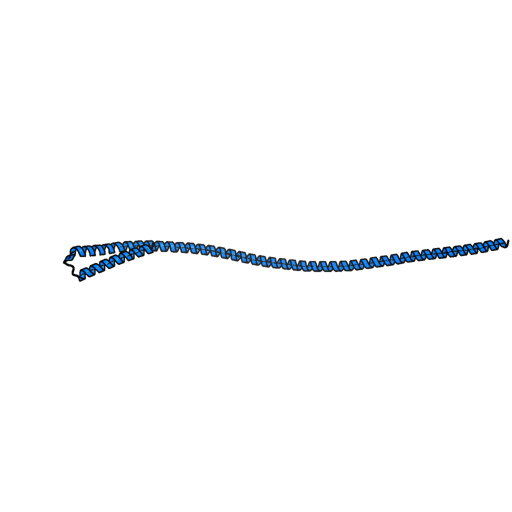 39.720 1.00 86.12 186 ALA A O 1
ATOM 1480 N N . PHE A 1 187 ? -25.660 -9.995 39.940 1.00 84.62 187 PHE A N 1
ATOM 1481 C CA . PHE A 1 187 ? -25.592 -9.385 38.611 1.00 84.62 187 PHE A CA 1
ATOM 1482 C C . PHE A 1 187 ? -24.541 -8.274 38.522 1.00 84.62 187 PHE A C 1
ATOM 1484 O O . PHE A 1 187 ? -23.939 -8.086 37.471 1.00 84.62 187 PHE A O 1
ATOM 1491 N N . SER A 1 188 ? -24.343 -7.517 39.606 1.00 80.56 188 SER A N 1
ATOM 1492 C CA . SER A 1 188 ? -23.377 -6.417 39.624 1.00 80.56 188 SER A CA 1
ATOM 1493 C C . SER A 1 188 ? -21.923 -6.872 39.764 1.00 80.56 188 SER A C 1
ATOM 1495 O O . SER A 1 188 ? -21.057 -6.039 39.572 1.00 80.56 188 SER A O 1
ATOM 1497 N N . ARG A 1 189 ? -21.661 -8.125 40.159 1.00 69.94 189 ARG A N 1
ATOM 1498 C CA . ARG A 1 189 ? -20.317 -8.708 40.336 1.00 69.94 189 ARG A CA 1
ATOM 1499 C C . ARG A 1 189 ? -19.844 -9.425 39.079 1.00 69.94 189 ARG A C 1
ATOM 1501 O O . ARG A 1 189 ? -18.614 -9.453 38.872 1.00 69.94 189 ARG A O 1
#

pLDDT: mean 92.47, std 6.31, range [60.75, 98.38]

Secondary structure (DSSP, 8-state):
-HHHHHHHHHHHHHHHHHHHHHHHHHHHHHHHHHHHHHHHHHHHHHHHHHHHHHHHHHHHHHHHHHHHHHHHHHHHHHHHHHHHHHHHHHHHHHHHHHHHHHHHHHHHHHHHHHHHHHHHHHHHHHHHHHHHHHHHHHHHHHHHHHHHHHHHHHTTTT--HHHHHHHHHHHHHHHHHHHHHHHHHHHH-

Solvent-accessible surface area (backbone atoms only — not comparable to full-atom values): 9975 Å² total; per-residue (Å²): 118,66,69,61,54,52,50,50,52,50,48,54,50,48,49,54,48,51,49,50,53,51,52,51,51,54,51,49,54,54,50,51,54,51,48,53,52,50,51,52,51,51,50,51,50,51,51,52,51,50,51,49,53,51,49,54,51,50,52,51,52,50,54,52,51,51,53,51,50,50,51,53,47,53,53,48,53,49,52,51,52,52,51,50,52,53,49,52,53,50,51,53,52,51,54,52,52,54,51,50,52,52,52,52,49,55,54,48,52,50,50,50,52,54,51,50,51,51,50,53,51,52,47,53,51,49,31,53,49,46,49,50,52,41,54,67,51,47,57,58,43,52,49,54,49,51,52,52,50,50,50,52,66,78,38,53,91,78,52,49,73,68,56,51,52,51,50,51,52,53,47,54,51,45,53,49,52,52,52,52,42,53,52,51,46,63,70,53,104